Protein AF-A0A7V9U114-F1 (afdb_monomer_lite)

pLDDT: mean 94.26, std 3.93, range [76.75, 98.56]

Foldseek 3Di:
DDDDDLVLDDQQWAEDPDPPHPYHDFKTKGKHKDAAFDKDAKKFFAQKKKKKAWQAAWKAKLNDIDGHGDIDIQDGLFIIMIGTHTITIIIMMINGHDVPRIGGDAAEEEEEQQADPLVQCVVVPDPDRQQQDDDDNGGLQQLQCVQQPAPDGHEYEYEYCDPDDHDDDHYDYHHDVDHAQADLSSVVVCLVRHRQQHKYKYAYSFKFQAPDHNHVVVVPWFQKEFEWEFDAQLQFKAFDADPVQWTDAIDGSGDPDRTTTRGMMIHSGNNLQNVLSVVCVVVPVDDPRGDYSGRSVNSSVVVVGTYHYDYDYPLRIQGGSHPVSVVVSVVCVVVVVDDD

Sequence (340 aa):
MKNDNLKNYTRGWILGRFEPSLAKTDFEVGLRWNEKGDTEGRHYHKEVTEYVTFAGGVHSLNNTIYQDGDVLTIHPYMSTDYMCLEPGYCLTVKDKSIPTDKFPGSILNVVVPMAGRGRRFQEAGYKVPKALLNVGNKPMINQVVDNITPKEVHRFLLISRADVRPRIKNGQVICLNHETNGAVNTMLEVENLIGREDPLLIANCDQLLLGFDVQDFIDKSADCSVVVTKHDNPHHSYAKVGKDHLVTEVAEKKVISDKAIAGVYFYKKAKYFFEGARQMIDKDLRVNGEFYNSPVFNEIIANDLTVNTYEIKPETWQAIGTPEEYKAFLKKLRKGTIEL

Secondary structure (DSSP, 8-state):
-----GGGSGGGEEESSSSS-SB--SSEEEEEEE-TT-EEEEEE-SSPPEEEEEESSEEEETTEEEETT-EEEE-TT-EEEEEEEE-EEEEEEESS--TT--EES--EEEEEE--S--HHHHHTT--S-GGGSEETTEEHHHHHHHHH--SSSEEEEEEESS------SSEEEEE-SS--SSHHHHHHTTGGGS-TTS-EEEE-TTEEETT--HHHHHHT--SEEEEEEE---TTSEEEEE-TTSBEEEEEETS-SSSEEEEEEEEESSHHHHHHHHHHHHHTT--BTTB--STTHHHHHHHTT--EEEEEE-GGGEEE--SHHHHHHHHHHHHTTSS--

Radius of gyration: 22.67 Å; chains: 1; bounding box: 63×36×72 Å

Structure (mmCIF, N/CA/C/O backbone):
data_AF-A0A7V9U114-F1
#
_entry.id   AF-A0A7V9U114-F1
#
loop_
_atom_site.group_PDB
_atom_site.id
_atom_site.type_symbol
_atom_site.label_atom_id
_atom_site.label_alt_id
_atom_site.label_comp_id
_atom_site.label_asym_id
_atom_site.label_entity_id
_atom_site.label_seq_id
_atom_site.pdbx_PDB_ins_code
_atom_site.Cartn_x
_atom_site.Cartn_y
_atom_site.Cartn_z
_atom_site.occupancy
_atom_site.B_iso_or_equiv
_atom_site.auth_seq_id
_atom_site.auth_comp_id
_atom_site.auth_asym_id
_atom_site.auth_atom_id
_atom_site.pdbx_PDB_model_num
ATOM 1 N N . MET A 1 1 ? -18.959 -5.822 46.030 1.00 76.75 1 MET A N 1
ATOM 2 C CA . MET A 1 1 ? -19.368 -5.827 44.609 1.00 76.75 1 MET A CA 1
ATOM 3 C C . MET A 1 1 ? -19.862 -4.428 44.278 1.00 76.75 1 MET A C 1
ATOM 5 O O . MET A 1 1 ? -20.647 -3.905 45.059 1.00 76.75 1 MET A O 1
ATOM 9 N N . LYS A 1 2 ? -19.347 -3.794 43.218 1.00 86.12 2 LYS A N 1
ATOM 10 C CA . LYS A 1 2 ? -19.841 -2.498 42.724 1.00 86.12 2 LYS A CA 1
ATOM 11 C C . LYS A 1 2 ? -20.642 -2.776 41.452 1.00 86.12 2 LYS A C 1
ATOM 13 O O . LYS A 1 2 ? -20.120 -3.448 40.568 1.00 86.12 2 LYS A O 1
ATOM 18 N N . ASN A 1 3 ? -21.874 -2.283 41.386 1.00 89.06 3 ASN A N 1
ATOM 19 C CA . ASN A 1 3 ? -22.725 -2.399 40.203 1.00 89.06 3 ASN A CA 1
ATOM 20 C C . ASN A 1 3 ? -22.657 -1.090 39.412 1.00 89.06 3 ASN A C 1
ATOM 22 O O . ASN A 1 3 ? -22.658 -0.018 40.014 1.00 89.06 3 ASN A O 1
ATOM 26 N N . ASP A 1 4 ? -22.609 -1.183 38.088 1.00 92.50 4 ASP A N 1
ATOM 27 C CA . ASP A 1 4 ? -22.604 -0.033 37.181 1.00 92.50 4 ASP A CA 1
ATOM 28 C C . ASP A 1 4 ? -23.365 -0.383 35.890 1.00 92.50 4 ASP A C 1
ATOM 30 O O . ASP A 1 4 ? -23.807 -1.522 35.713 1.00 92.50 4 ASP A O 1
ATOM 34 N N . ASN A 1 5 ? -23.550 0.584 34.992 1.00 93.75 5 ASN A N 1
ATOM 35 C CA . ASN A 1 5 ? -24.247 0.383 33.724 1.00 93.75 5 ASN A CA 1
ATOM 36 C C . ASN A 1 5 ? -23.447 0.955 32.549 1.00 93.75 5 ASN A C 1
ATOM 38 O O . ASN A 1 5 ? -22.932 2.064 32.632 1.00 93.75 5 ASN A O 1
ATOM 42 N N . LEU A 1 6 ? -23.410 0.239 31.419 1.00 93.12 6 LEU A N 1
ATOM 43 C CA . LEU A 1 6 ? -22.686 0.653 30.211 1.00 93.12 6 LEU A CA 1
ATOM 44 C C . LEU A 1 6 ? -23.092 2.052 29.706 1.00 93.12 6 LEU A C 1
ATOM 46 O O . LEU A 1 6 ? -22.260 2.777 29.169 1.00 93.12 6 LEU A O 1
ATOM 50 N N . LYS A 1 7 ? -24.349 2.462 29.930 1.00 93.19 7 LYS A N 1
ATOM 51 C CA . LYS A 1 7 ? -24.868 3.793 29.564 1.00 93.19 7 LYS A CA 1
ATOM 52 C C . LYS A 1 7 ? -24.186 4.945 30.309 1.00 93.19 7 LYS A C 1
ATOM 54 O O . LYS A 1 7 ? -24.275 6.081 29.855 1.00 93.19 7 LYS A O 1
ATOM 59 N N . ASN A 1 8 ? -23.510 4.661 31.422 1.00 94.69 8 ASN A N 1
ATOM 60 C CA . ASN A 1 8 ? -22.761 5.653 32.190 1.00 94.69 8 ASN A CA 1
ATOM 61 C C . ASN A 1 8 ? -21.383 5.954 31.576 1.00 94.69 8 ASN A C 1
ATOM 63 O O . ASN A 1 8 ? -20.684 6.833 32.074 1.00 94.69 8 ASN A O 1
ATOM 67 N N . TYR A 1 9 ? -20.988 5.244 30.514 1.00 95.56 9 TYR A N 1
ATOM 68 C CA . TYR A 1 9 ? -19.671 5.345 29.893 1.00 95.56 9 TYR A CA 1
ATOM 69 C C . TYR A 1 9 ? -19.726 5.943 28.491 1.00 95.56 9 TYR A C 1
ATOM 71 O O . TYR A 1 9 ? -20.644 5.691 27.708 1.00 95.56 9 TYR A O 1
ATOM 79 N N . THR A 1 10 ? -18.689 6.700 28.136 1.00 93.75 10 THR A N 1
ATOM 80 C CA . THR A 1 10 ? -18.582 7.343 26.824 1.00 93.75 10 THR A CA 1
ATOM 81 C C . THR A 1 10 ? -18.478 6.289 25.726 1.00 93.75 10 THR A C 1
ATOM 83 O O . THR A 1 10 ? -17.463 5.609 25.607 1.00 93.75 10 THR A O 1
ATOM 86 N N . ARG A 1 11 ? -19.530 6.150 24.908 1.00 90.62 11 ARG A N 1
ATOM 87 C CA . ARG A 1 11 ? -19.601 5.189 23.786 1.00 90.62 11 ARG A CA 1
ATOM 88 C C . ARG A 1 11 ? -19.274 3.736 24.191 1.00 90.62 11 ARG A C 1
ATOM 90 O O . ARG A 1 11 ? -18.805 2.966 23.359 1.00 90.62 11 ARG A O 1
ATOM 97 N N . GLY A 1 12 ? -19.521 3.369 25.451 1.00 94.19 12 GLY A N 1
ATOM 98 C CA . GLY A 1 12 ? -19.274 2.020 25.967 1.00 94.19 12 GLY A CA 1
ATOM 99 C C . GLY A 1 12 ? -17.820 1.701 26.346 1.00 94.19 12 GLY A C 1
ATOM 100 O O . GLY A 1 12 ? -17.516 0.545 26.633 1.00 94.19 12 GLY A O 1
ATOM 101 N N . TRP A 1 13 ? -16.921 2.692 26.373 1.00 96.75 13 TRP A N 1
ATOM 102 C CA . TRP A 1 13 ? -15.547 2.539 26.868 1.00 96.75 13 TRP A CA 1
ATOM 103 C C . TRP A 1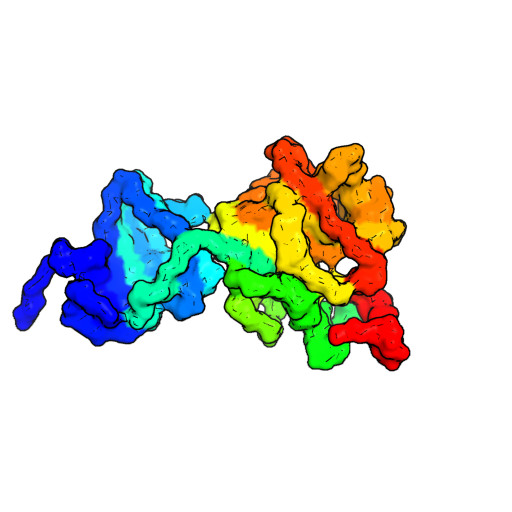 13 ? -15.508 2.439 28.398 1.00 96.75 13 TRP A C 1
ATOM 105 O O . TRP A 1 13 ? -15.797 3.411 29.088 1.00 96.75 13 TRP A O 1
ATOM 115 N N . ILE A 1 14 ? -15.142 1.273 28.934 1.00 97.31 14 ILE A N 1
ATOM 116 C CA . ILE A 1 14 ? -15.271 0.951 30.366 1.00 97.31 14 ILE A CA 1
ATOM 117 C C . ILE A 1 14 ? -13.940 0.867 31.122 1.00 97.31 14 ILE A C 1
ATOM 119 O O . ILE A 1 14 ? -13.941 1.026 32.340 1.00 97.31 14 ILE A O 1
ATOM 123 N N . LEU A 1 15 ? -12.815 0.617 30.444 1.00 97.81 15 LEU A N 1
ATOM 124 C CA . LEU A 1 15 ? -11.478 0.536 31.052 1.00 97.81 15 LEU A CA 1
ATOM 125 C C . LEU A 1 15 ? -10.477 1.353 30.236 1.00 97.81 15 LEU A C 1
ATOM 127 O O . LEU A 1 15 ? -10.484 1.256 29.011 1.00 97.81 15 LEU A O 1
ATOM 131 N N . GLY A 1 16 ? -9.619 2.119 30.912 1.00 97.62 16 GLY A N 1
ATOM 132 C CA . GLY A 1 16 ? -8.561 2.926 30.293 1.00 97.62 16 GLY A CA 1
ATOM 133 C C . GLY A 1 16 ? -8.202 4.182 31.091 1.00 97.62 16 GLY A C 1
ATOM 134 O O . GLY A 1 16 ? -8.785 4.477 32.140 1.00 97.62 16 GLY A O 1
ATOM 135 N N . ARG A 1 17 ? -7.228 4.951 30.594 1.00 96.69 17 ARG A N 1
ATOM 136 C CA . ARG A 1 17 ? -6.727 6.221 31.155 1.00 96.69 17 ARG A CA 1
ATOM 137 C C . ARG A 1 17 ? -7.586 7.430 30.761 1.00 96.69 17 ARG A C 1
ATOM 139 O O . ARG A 1 17 ? -7.076 8.514 30.502 1.00 96.69 17 ARG A O 1
ATOM 146 N N . PHE A 1 18 ? -8.901 7.265 30.773 1.00 95.56 18 PHE A N 1
ATOM 147 C CA . PHE A 1 18 ? -9.897 8.306 30.497 1.00 95.56 18 PHE A CA 1
ATOM 148 C C . PHE A 1 18 ? -10.971 8.317 31.591 1.00 95.56 18 PHE A C 1
ATOM 150 O O . PHE A 1 18 ? -10.947 7.473 32.486 1.00 95.56 18 PHE A O 1
ATOM 157 N N . GLU A 1 19 ? -11.870 9.297 31.565 1.00 95.19 19 GLU A N 1
ATOM 158 C CA . GLU A 1 19 ? -13.034 9.358 32.455 1.00 95.19 19 GLU A CA 1
ATOM 159 C C . GLU A 1 19 ? -14.325 9.528 31.640 1.00 95.19 19 GLU A C 1
ATOM 161 O O . GLU A 1 19 ? -14.305 10.256 30.641 1.00 95.19 19 GLU A O 1
ATOM 166 N N . PRO A 1 20 ? -15.446 8.912 32.059 1.00 95.81 20 PRO A N 1
ATOM 167 C CA . PRO A 1 20 ? -15.559 7.948 33.163 1.00 95.81 20 PRO A CA 1
ATOM 168 C C . PRO A 1 20 ? -14.903 6.595 32.827 1.00 95.81 20 PRO A C 1
ATOM 170 O O . PRO A 1 20 ? -14.917 6.165 31.677 1.00 95.81 20 PRO A O 1
ATOM 173 N N . SER A 1 21 ? -14.335 5.918 33.829 1.00 95.75 21 SER A N 1
ATOM 174 C CA . SER A 1 21 ? -13.745 4.575 33.690 1.00 95.75 21 SER A CA 1
ATOM 175 C C . SER A 1 21 ? -13.959 3.727 34.952 1.00 95.75 21 SER A C 1
ATOM 177 O O . SER A 1 21 ? -13.990 4.252 36.065 1.00 95.75 21 SER A O 1
ATOM 179 N N . LEU A 1 22 ? -14.125 2.405 34.805 1.00 95.94 22 LEU A N 1
ATOM 180 C CA . LEU A 1 22 ? -14.201 1.472 35.940 1.00 95.94 22 LEU A CA 1
ATOM 181 C C . LEU A 1 22 ? -12.870 1.402 36.693 1.00 95.94 22 LEU A C 1
ATOM 183 O O . LEU A 1 22 ? -12.860 1.285 37.919 1.00 95.94 22 LEU A O 1
ATOM 187 N N . ALA A 1 23 ? -11.763 1.449 35.951 1.00 95.50 23 ALA A N 1
ATOM 188 C CA . ALA A 1 23 ? -10.408 1.438 36.477 1.00 95.50 23 ALA A CA 1
ATOM 189 C C . ALA A 1 23 ? -9.428 2.040 35.463 1.00 95.50 23 ALA A C 1
ATOM 191 O O . ALA A 1 23 ? -9.569 1.879 34.248 1.00 95.50 23 ALA A O 1
ATOM 192 N N . LYS A 1 24 ? -8.383 2.692 35.975 1.00 97.19 24 LYS A N 1
ATOM 193 C CA . LYS A 1 24 ? -7.252 3.132 35.156 1.00 97.19 24 LYS A CA 1
ATOM 194 C C . LYS A 1 24 ? -6.403 1.922 34.787 1.00 97.19 24 LYS A C 1
ATOM 196 O O . LYS A 1 24 ? -5.872 1.251 35.667 1.00 97.19 24 LYS A O 1
ATOM 201 N N . THR A 1 25 ? -6.280 1.663 33.495 1.00 98.00 25 THR A N 1
ATOM 202 C CA . THR A 1 25 ? -5.548 0.523 32.937 1.00 98.00 25 THR A CA 1
ATOM 203 C C . THR A 1 25 ? -4.592 0.992 31.855 1.00 98.00 25 THR A C 1
ATOM 205 O O . THR A 1 25 ? -4.812 2.026 31.227 1.00 98.00 25 THR A O 1
ATOM 208 N N . ASP A 1 26 ? -3.536 0.218 31.616 1.00 97.81 26 ASP A N 1
ATOM 209 C CA . ASP A 1 26 ? -2.577 0.504 30.545 1.00 97.81 26 ASP A CA 1
ATOM 210 C C . ASP A 1 26 ? -3.074 0.073 29.165 1.00 97.81 26 ASP A C 1
ATOM 212 O O . ASP A 1 26 ? -2.435 0.412 28.184 1.00 97.81 26 ASP A O 1
ATOM 216 N N . PHE A 1 27 ? -4.221 -0.601 29.096 1.00 98.19 27 PHE A N 1
ATOM 217 C CA . PHE A 1 27 ? -4.963 -1.005 27.900 1.00 98.19 27 PHE A CA 1
ATOM 218 C C . PHE A 1 27 ? -6.363 -0.372 27.927 1.00 98.19 27 PHE A C 1
ATOM 220 O O . PHE A 1 27 ? -6.798 0.090 28.986 1.00 98.19 27 PHE A O 1
ATOM 227 N N . GLU A 1 28 ? -7.086 -0.363 26.807 1.00 98.25 28 GLU A N 1
ATOM 228 C CA . GLU A 1 28 ? -8.486 0.097 26.771 1.00 98.25 28 GLU A CA 1
ATOM 229 C C . GLU A 1 28 ? -9.436 -1.056 26.480 1.00 98.25 28 GLU A C 1
ATOM 231 O O . GLU A 1 28 ? -9.095 -1.964 25.725 1.00 98.25 28 GLU A O 1
ATOM 236 N N . VAL A 1 29 ? -10.636 -1.008 27.058 1.00 98.19 29 VAL A N 1
ATOM 237 C CA . VAL A 1 29 ? -11.725 -1.935 26.727 1.00 98.19 29 VAL A CA 1
ATOM 238 C C . VAL A 1 29 ? -13.003 -1.146 26.525 1.00 98.19 29 VAL A C 1
ATOM 240 O O . VAL A 1 29 ? -13.414 -0.382 27.403 1.00 98.19 29 VAL A O 1
ATOM 243 N N . GLY A 1 30 ? -13.643 -1.359 25.383 1.00 97.19 30 GLY A N 1
ATOM 244 C CA . GLY A 1 30 ? -14.959 -0.831 25.071 1.00 97.19 30 GLY A CA 1
ATOM 245 C C . GLY A 1 30 ? -15.891 -1.936 24.608 1.00 97.19 30 GLY A C 1
ATOM 246 O O . GLY A 1 30 ? -15.515 -2.756 23.779 1.00 97.19 30 GLY A O 1
ATOM 247 N N . LEU A 1 31 ? -17.112 -1.951 25.133 1.00 97.19 31 LEU A N 1
ATOM 248 C CA . LEU A 1 31 ? -18.203 -2.759 24.601 1.00 97.19 31 LEU A CA 1
ATOM 249 C C . LEU A 1 31 ? -19.250 -1.796 24.062 1.00 97.19 31 LEU A C 1
ATOM 251 O O . LEU A 1 31 ? -19.865 -1.059 24.828 1.00 97.19 31 LEU A O 1
ATOM 255 N N . ARG A 1 32 ? -19.454 -1.779 22.749 1.00 95.38 32 ARG A N 1
ATOM 256 C CA . ARG A 1 32 ? -20.356 -0.826 22.104 1.00 95.38 32 ARG A CA 1
ATOM 257 C C . ARG A 1 32 ? -21.477 -1.559 21.385 1.00 95.38 32 ARG A C 1
ATOM 259 O O . ARG A 1 32 ? -21.205 -2.395 20.534 1.00 95.38 32 ARG A O 1
ATOM 266 N N . TRP A 1 33 ? -22.723 -1.219 21.711 1.00 96.19 33 TRP A N 1
ATOM 267 C CA . TRP A 1 33 ? -23.868 -1.536 20.855 1.00 96.19 33 TRP A CA 1
ATOM 268 C C . TRP A 1 33 ? -23.864 -0.590 19.656 1.00 96.19 33 TRP A C 1
ATOM 270 O O . TRP A 1 33 ? -23.662 0.614 19.843 1.00 96.19 33 TRP A O 1
ATOM 280 N N . ASN A 1 34 ? -24.079 -1.124 18.458 1.00 96.62 34 ASN A N 1
ATOM 281 C CA . ASN A 1 34 ? -24.192 -0.334 17.239 1.00 96.62 34 ASN A CA 1
ATOM 282 C C . ASN A 1 34 ? -25.540 -0.617 16.581 1.00 96.62 34 ASN A C 1
ATOM 284 O O . ASN A 1 34 ? -25.921 -1.776 16.415 1.00 96.62 34 ASN A O 1
ATOM 288 N N . GLU A 1 35 ? -26.243 0.449 16.216 1.00 97.50 35 GLU A N 1
ATOM 289 C CA . GLU A 1 35 ? -27.479 0.371 15.443 1.00 97.50 35 GLU A CA 1
ATOM 290 C C . GLU A 1 35 ? -27.173 0.308 13.946 1.00 97.50 35 GLU A C 1
ATOM 292 O O . GLU A 1 35 ? -26.135 0.784 13.479 1.00 97.50 35 GLU A O 1
ATOM 297 N N . LYS A 1 36 ? -28.105 -0.235 13.156 1.00 98.06 36 LYS A N 1
ATOM 298 C CA . LYS A 1 36 ? -27.969 -0.237 11.696 1.00 98.06 36 LYS A CA 1
ATOM 299 C C . LYS A 1 36 ? -27.796 1.192 11.175 1.00 98.06 36 LYS A C 1
ATOM 301 O O . LYS A 1 36 ? -28.637 2.053 11.417 1.00 98.06 36 LYS A O 1
ATOM 306 N N . GLY A 1 37 ? -26.746 1.409 10.388 1.00 97.31 37 GLY A N 1
ATOM 307 C CA . GLY A 1 37 ? -26.389 2.718 9.847 1.00 97.31 37 GLY A CA 1
ATOM 308 C C . GLY A 1 37 ? -25.434 3.524 10.728 1.00 97.31 37 GLY A C 1
ATOM 309 O O . GLY A 1 37 ? -24.973 4.568 10.274 1.00 97.31 37 GLY A O 1
ATOM 310 N N . ASP A 1 38 ? -25.080 3.049 11.928 1.00 97.12 38 ASP A N 1
ATOM 311 C CA . ASP A 1 38 ? -23.995 3.650 12.702 1.00 97.12 38 ASP A CA 1
ATOM 312 C C . ASP A 1 38 ? -22.689 3.584 11.910 1.00 97.12 38 ASP A C 1
ATOM 314 O O . ASP A 1 38 ? -22.290 2.526 11.419 1.00 97.12 38 ASP A O 1
ATOM 318 N N . THR A 1 39 ? -21.994 4.717 11.832 1.00 95.81 39 THR A N 1
ATOM 319 C CA . THR A 1 39 ? -20.713 4.832 11.131 1.00 95.81 39 THR A CA 1
ATOM 320 C C . THR A 1 39 ? -19.632 5.407 12.025 1.00 95.81 39 THR A C 1
ATOM 322 O O . THR A 1 39 ? -19.908 6.191 12.937 1.00 95.81 39 THR A O 1
ATOM 325 N N . GLU A 1 40 ? -18.382 5.093 11.709 1.00 93.75 40 GLU A N 1
ATOM 326 C CA . GLU A 1 40 ? -17.233 5.840 12.201 1.00 93.75 40 GLU A CA 1
ATOM 327 C C . GLU A 1 40 ? -16.397 6.331 11.027 1.00 93.75 40 GLU A C 1
ATOM 329 O O . GLU A 1 40 ? -16.073 5.573 10.112 1.00 93.75 40 GLU A O 1
ATOM 334 N N . GLY A 1 41 ? -16.067 7.625 11.064 1.00 92.44 41 GLY A N 1
ATOM 335 C CA . GLY A 1 41 ? -15.207 8.235 10.064 1.00 92.44 41 GLY A CA 1
ATOM 336 C C . GLY A 1 41 ? -13.844 7.550 10.019 1.00 92.44 41 GLY A C 1
ATOM 337 O O . GLY A 1 41 ? -13.347 7.046 11.031 1.00 92.44 41 GLY A O 1
ATOM 338 N N . ARG A 1 42 ? -13.236 7.558 8.833 1.00 93.00 42 ARG A N 1
ATOM 339 C CA . ARG A 1 42 ? -11.937 6.933 8.601 1.00 93.00 42 ARG A CA 1
ATOM 340 C C . ARG A 1 42 ? -10.873 7.513 9.535 1.00 93.00 42 ARG A C 1
ATOM 342 O O . ARG A 1 42 ? -10.763 8.735 9.659 1.00 93.00 42 ARG A O 1
ATOM 349 N N . HIS A 1 43 ? -10.119 6.644 10.197 1.00 95.25 43 HIS A N 1
ATOM 350 C CA . HIS A 1 43 ? -9.081 7.030 11.150 1.00 95.25 43 HIS A CA 1
ATOM 351 C C . HIS A 1 43 ? -8.001 5.956 11.276 1.00 95.25 43 HIS A C 1
ATOM 353 O O . HIS A 1 43 ? -8.195 4.817 10.857 1.00 95.25 43 HIS A O 1
ATOM 359 N N . TYR A 1 44 ? -6.874 6.319 11.885 1.00 94.88 44 TYR A N 1
ATOM 360 C CA . TYR A 1 44 ? -5.777 5.409 12.205 1.00 94.88 44 TYR A CA 1
ATOM 361 C C . TYR A 1 44 ? -5.153 5.733 13.569 1.00 94.88 44 TYR A C 1
ATOM 363 O O . TYR A 1 44 ? -5.309 6.835 14.108 1.00 94.88 44 TYR A O 1
ATOM 371 N N . HIS A 1 45 ? -4.411 4.759 14.090 1.00 95.50 45 HIS A N 1
ATOM 372 C CA . HIS A 1 45 ? -3.636 4.826 15.330 1.00 95.50 45 HIS A CA 1
ATOM 373 C C . HIS A 1 45 ? -2.137 4.809 15.003 1.00 95.50 45 HIS A C 1
ATOM 375 O O . HIS A 1 45 ? -1.749 4.175 14.024 1.00 95.50 45 HIS A O 1
ATOM 381 N N . LYS A 1 46 ? -1.270 5.503 15.750 1.00 94.62 46 LYS A N 1
ATOM 382 C CA . LYS A 1 46 ? 0.194 5.491 15.518 1.00 94.62 46 LYS A CA 1
ATOM 383 C C . LYS A 1 46 ? 0.938 4.569 16.475 1.00 94.62 46 LYS A C 1
ATOM 385 O O . LYS A 1 46 ? 2.060 4.165 16.172 1.00 94.62 46 LYS A O 1
ATOM 390 N N . GLU A 1 47 ? 0.331 4.234 17.607 1.00 94.69 47 GLU A N 1
ATOM 391 C CA . GLU A 1 47 ? 0.977 3.467 18.670 1.00 94.69 47 GLU A CA 1
ATOM 392 C C . GLU A 1 47 ? 0.165 2.258 19.126 1.00 94.69 47 GLU A C 1
ATOM 394 O O . GLU A 1 47 ? 0.763 1.269 19.565 1.00 94.69 47 GLU A O 1
ATOM 399 N N . VAL A 1 48 ? -1.161 2.355 19.046 1.00 96.38 48 VAL A N 1
ATOM 400 C CA . VAL A 1 48 ? -2.118 1.363 19.533 1.00 96.38 48 VAL A CA 1
ATOM 401 C C . VAL A 1 48 ? -2.418 0.307 18.471 1.00 96.38 48 VAL A C 1
ATOM 403 O O . VAL A 1 48 ? -2.664 0.628 17.307 1.00 96.38 48 VAL A O 1
ATOM 406 N N . THR A 1 49 ? -2.452 -0.954 18.901 1.00 96.38 49 THR A N 1
ATOM 407 C CA . THR A 1 49 ? -3.114 -2.045 18.177 1.00 96.38 49 THR A CA 1
ATOM 408 C C . THR A 1 49 ? -4.518 -2.228 18.742 1.00 96.38 49 THR A C 1
ATOM 410 O O . THR A 1 49 ? -4.677 -2.390 19.956 1.00 96.38 49 THR A O 1
ATOM 413 N N . GLU A 1 50 ? -5.530 -2.240 17.877 1.00 97.06 50 GLU A N 1
ATOM 414 C CA . GLU A 1 50 ? -6.902 -2.577 18.259 1.00 97.06 50 GLU A CA 1
ATOM 415 C C . GLU A 1 50 ? -7.219 -4.039 17.934 1.00 97.06 50 GLU A C 1
ATOM 417 O O . GLU A 1 50 ? -6.851 -4.551 16.878 1.00 97.06 50 GLU A O 1
ATOM 422 N N . TYR A 1 51 ? -7.950 -4.696 18.824 1.00 97.81 51 TYR A N 1
ATOM 423 C CA . TYR A 1 51 ? -8.530 -6.017 18.632 1.00 97.81 51 TYR A CA 1
ATOM 424 C C . TYR A 1 51 ? -10.040 -5.863 18.731 1.00 97.81 51 TYR A C 1
ATOM 426 O O . TYR A 1 51 ? -10.557 -5.461 19.776 1.00 97.81 51 TYR A O 1
ATOM 434 N N . VAL A 1 52 ? -10.745 -6.146 17.644 1.00 97.44 52 VAL A N 1
ATOM 435 C CA . VAL A 1 52 ? -12.195 -5.996 17.551 1.00 97.44 52 VAL A CA 1
ATOM 436 C C . VAL A 1 52 ? -12.813 -7.378 17.427 1.00 97.44 52 VAL A C 1
ATOM 438 O O . VAL A 1 52 ? -12.433 -8.150 16.555 1.00 97.44 52 VAL A O 1
ATOM 441 N N . THR A 1 53 ? -13.752 -7.698 18.307 1.00 98.25 53 THR A N 1
ATOM 442 C CA . THR A 1 53 ? -14.602 -8.887 18.213 1.00 98.25 53 THR A CA 1
ATOM 443 C C . THR A 1 53 ? -16.027 -8.441 17.933 1.00 98.25 53 THR A C 1
ATOM 445 O O . THR A 1 53 ? -16.573 -7.606 18.663 1.00 98.25 53 THR A O 1
ATOM 448 N N . PHE A 1 54 ? -16.626 -9.000 16.888 1.00 97.94 54 PHE A N 1
ATOM 449 C CA . PHE A 1 54 ? -18.020 -8.765 16.533 1.00 97.94 54 PHE A CA 1
ATOM 450 C C . PHE A 1 54 ? -18.885 -9.811 17.241 1.00 97.94 54 PHE A C 1
ATOM 452 O O . PHE A 1 54 ? -18.716 -11.010 17.042 1.00 97.94 54 PHE A O 1
ATOM 459 N N . ALA A 1 55 ? -19.761 -9.355 18.133 1.00 96.12 55 ALA A N 1
ATOM 460 C CA . ALA A 1 55 ? -20.633 -10.182 18.960 1.00 96.12 55 ALA A CA 1
ATOM 461 C C . ALA A 1 55 ? -22.093 -9.894 18.577 1.00 96.12 55 ALA A C 1
ATOM 463 O O . ALA A 1 55 ? -22.777 -9.065 19.189 1.00 96.12 55 ALA A O 1
ATOM 464 N N . GLY A 1 56 ? -22.547 -10.568 17.527 1.00 96.12 56 GLY A N 1
ATOM 465 C CA . GLY A 1 56 ? -23.808 -10.333 16.834 1.00 96.12 56 GLY A CA 1
ATOM 466 C C . GLY A 1 56 ? -23.720 -9.276 15.732 1.00 96.12 56 GLY A C 1
ATOM 467 O O . GLY A 1 56 ? -22.764 -8.508 15.658 1.00 96.12 56 GLY A O 1
ATOM 468 N N . GLY A 1 57 ? -24.765 -9.220 14.905 1.00 96.81 57 GLY A N 1
ATOM 469 C CA . GLY A 1 57 ? -24.895 -8.251 13.819 1.00 96.81 57 GLY A CA 1
ATOM 470 C C . GLY A 1 57 ? -24.029 -8.556 12.596 1.00 96.81 57 GLY A C 1
ATOM 471 O O . GLY A 1 57 ? -23.430 -9.623 12.459 1.00 96.81 57 GLY A O 1
ATOM 472 N N . VAL A 1 58 ? -23.995 -7.583 11.689 1.00 98.19 58 VAL A N 1
ATOM 473 C CA . VAL A 1 58 ? -23.190 -7.597 10.466 1.00 98.19 58 VAL A CA 1
ATOM 474 C C . VAL A 1 58 ? -22.546 -6.229 10.338 1.00 98.19 58 VAL A C 1
ATOM 476 O O . VAL A 1 58 ? -23.219 -5.197 10.409 1.00 98.19 58 VAL A O 1
ATOM 479 N N . HIS A 1 59 ? -21.236 -6.207 10.146 1.00 97.38 59 HIS A N 1
ATOM 480 C CA . HIS A 1 59 ? -20.426 -4.998 10.184 1.00 97.38 59 HIS A CA 1
ATOM 481 C C . HIS A 1 59 ? -19.528 -4.922 8.957 1.00 97.38 59 HIS A C 1
ATOM 483 O O . HIS A 1 59 ? -19.137 -5.938 8.393 1.00 97.38 59 HIS A O 1
ATOM 489 N N . SER A 1 60 ? -19.194 -3.708 8.542 1.00 94.44 60 SER A N 1
ATOM 490 C CA . SER A 1 60 ? -18.263 -3.443 7.454 1.00 94.44 60 SER A CA 1
ATOM 491 C C . SER A 1 60 ? -17.126 -2.575 7.967 1.00 94.44 60 SER A C 1
ATOM 493 O O . SER A 1 60 ? -17.377 -1.502 8.519 1.00 94.44 60 SER A O 1
ATOM 495 N N . LEU A 1 61 ? -15.886 -3.033 7.793 1.00 92.38 61 LEU A N 1
ATOM 496 C CA . LEU A 1 61 ? -14.688 -2.215 7.982 1.00 92.38 61 LEU A CA 1
ATOM 497 C C . LEU A 1 61 ? -13.817 -2.334 6.739 1.00 92.38 61 LEU A C 1
ATOM 499 O O . LEU A 1 61 ? -13.490 -3.441 6.313 1.00 92.38 61 LEU A O 1
ATOM 503 N N . ASN A 1 62 ? -13.443 -1.202 6.143 1.00 86.88 62 ASN A N 1
ATOM 504 C CA . ASN A 1 62 ? -12.736 -1.140 4.863 1.00 86.88 62 ASN A CA 1
ATOM 505 C C . ASN A 1 62 ? -13.431 -1.934 3.734 1.00 86.88 62 ASN A C 1
ATOM 507 O O . ASN A 1 62 ? -12.771 -2.400 2.807 1.00 86.88 62 ASN A O 1
ATOM 511 N N . ASN A 1 63 ? -14.767 -2.034 3.776 1.00 81.94 63 ASN A N 1
ATOM 512 C CA . ASN A 1 63 ? -15.607 -2.864 2.895 1.00 81.94 63 ASN A CA 1
ATOM 513 C C . ASN A 1 63 ? -15.430 -4.384 3.053 1.00 81.94 63 ASN A C 1
ATOM 515 O O . ASN A 1 63 ? -15.996 -5.143 2.266 1.00 81.94 63 ASN A O 1
ATOM 519 N N . THR A 1 64 ? -14.688 -4.840 4.061 1.00 89.62 64 THR A N 1
ATOM 520 C CA . THR A 1 64 ? -14.706 -6.240 4.486 1.00 89.62 64 THR A CA 1
ATOM 521 C C . THR A 1 64 ? -15.873 -6.443 5.436 1.00 89.62 64 THR A C 1
ATOM 523 O O . THR A 1 64 ? -16.042 -5.677 6.385 1.00 89.62 64 THR A O 1
ATOM 526 N N . ILE A 1 65 ? -16.679 -7.466 5.160 1.00 95.44 65 ILE A N 1
ATOM 527 C CA . ILE A 1 65 ? -17.824 -7.834 5.988 1.00 95.44 65 ILE A CA 1
ATOM 528 C C . ILE A 1 65 ? -17.360 -8.742 7.121 1.00 95.44 65 ILE A C 1
ATOM 530 O O . ILE A 1 65 ? -16.676 -9.731 6.870 1.00 95.44 65 ILE A O 1
ATOM 534 N N . TYR A 1 66 ? -17.781 -8.407 8.334 1.00 97.12 66 TYR A N 1
ATOM 535 C CA . TYR A 1 66 ? -17.581 -9.189 9.545 1.00 97.12 66 TYR A CA 1
ATOM 536 C C . TYR A 1 66 ? -18.939 -9.521 10.165 1.00 97.12 66 TYR A C 1
ATOM 538 O O . TYR A 1 66 ? -19.857 -8.695 10.150 1.00 97.12 66 TYR A O 1
ATOM 546 N N . GLN A 1 67 ? -19.069 -10.731 10.689 1.00 97.44 67 GLN A N 1
ATOM 547 C CA . GLN A 1 67 ? -20.284 -11.287 11.280 1.00 97.44 67 GLN A CA 1
ATOM 548 C C . GLN A 1 67 ? -20.018 -11.753 12.715 1.00 97.44 67 GLN A C 1
ATOM 550 O O . GLN A 1 67 ? -18.914 -11.612 13.242 1.00 97.44 67 GLN A O 1
ATOM 555 N N . ASP A 1 68 ? -21.047 -12.298 13.362 1.00 97.75 68 ASP A N 1
ATOM 556 C CA . ASP A 1 68 ? -20.941 -12.840 14.714 1.00 97.75 68 ASP A CA 1
ATOM 557 C C . ASP A 1 68 ? -19.787 -13.849 14.859 1.00 97.75 68 ASP A C 1
ATOM 559 O O . ASP A 1 68 ? -19.677 -14.813 14.101 1.00 97.75 68 ASP A O 1
ATOM 563 N N . GLY A 1 69 ? -18.933 -13.619 15.856 1.00 96.81 69 GLY A N 1
ATOM 564 C CA . GLY A 1 69 ? -17.764 -14.441 16.158 1.00 96.81 69 GLY A CA 1
ATOM 565 C C . GLY A 1 69 ? -16.490 -14.049 15.407 1.00 96.81 69 GLY A C 1
ATOM 566 O O . GLY A 1 69 ? -15.416 -14.529 15.781 1.00 96.81 69 GLY A O 1
ATOM 567 N N . ASP A 1 70 ? -16.565 -13.166 14.408 1.00 97.94 70 ASP A N 1
ATOM 568 C CA . ASP A 1 70 ? -15.374 -12.697 13.706 1.00 97.94 70 ASP A CA 1
ATOM 569 C C . ASP A 1 70 ? -14.500 -11.810 14.604 1.00 97.94 70 ASP A C 1
ATOM 571 O O . ASP A 1 70 ? -14.975 -11.031 15.441 1.00 97.94 70 ASP A O 1
ATOM 575 N N . VAL A 1 71 ? -13.187 -11.909 14.388 1.00 96.81 71 VAL A N 1
ATOM 576 C CA . VAL A 1 71 ? -12.171 -11.143 15.113 1.00 96.81 71 VAL A CA 1
ATOM 577 C C . VAL A 1 71 ? -11.226 -10.475 14.123 1.00 96.81 71 VAL A C 1
ATOM 579 O O . VAL A 1 71 ? -10.733 -11.105 13.188 1.00 96.81 71 VAL A O 1
ATOM 582 N N . LEU A 1 72 ? -10.940 -9.199 14.360 1.00 94.00 72 LEU A N 1
ATOM 583 C CA . LEU A 1 72 ? -10.036 -8.380 13.563 1.00 94.00 72 LEU A CA 1
ATOM 584 C C . LEU A 1 72 ? -8.950 -7.766 14.448 1.00 94.00 72 LEU A C 1
ATOM 586 O O . LEU A 1 72 ? -9.231 -7.274 15.539 1.00 94.00 72 LEU A O 1
ATOM 590 N N . THR A 1 73 ? -7.727 -7.717 13.926 1.00 94.38 73 THR A N 1
ATOM 591 C CA . THR A 1 73 ? -6.623 -6.940 14.498 1.00 94.38 73 THR A CA 1
ATOM 592 C C . THR A 1 73 ? -6.306 -5.756 13.589 1.00 94.38 73 THR A C 1
ATOM 594 O O . THR A 1 73 ? -6.020 -5.940 12.406 1.00 94.38 73 THR A O 1
ATOM 597 N N . ILE A 1 74 ? -6.317 -4.545 14.143 1.00 93.44 74 ILE A N 1
ATOM 598 C CA . ILE A 1 74 ? -5.972 -3.297 13.459 1.00 93.44 74 ILE A CA 1
ATOM 599 C C . ILE A 1 74 ? -4.642 -2.810 14.029 1.00 93.44 74 ILE A C 1
ATOM 601 O O . ILE A 1 74 ? -4.559 -2.376 15.176 1.00 93.44 74 ILE A O 1
ATOM 605 N N . HIS A 1 75 ? -3.581 -2.910 13.234 1.00 92.38 75 HIS A N 1
ATOM 606 C CA . HIS A 1 75 ? -2.240 -2.500 13.650 1.00 92.38 75 HIS A CA 1
ATOM 607 C C . HIS A 1 75 ? -2.034 -0.980 13.549 1.00 92.38 75 HIS A C 1
ATOM 609 O O . HIS A 1 75 ? -2.729 -0.313 12.778 1.00 92.38 75 HIS A O 1
ATOM 615 N N . PRO A 1 76 ? -1.026 -0.420 14.244 1.00 93.44 76 PRO A N 1
ATOM 616 C CA . PRO A 1 76 ? -0.607 0.956 14.025 1.00 93.44 76 PRO A CA 1
ATOM 617 C C . PRO A 1 76 ? -0.376 1.263 12.544 1.00 93.44 76 PRO A C 1
ATOM 619 O O . PRO A 1 76 ? 0.122 0.430 11.781 1.00 93.44 76 PRO A O 1
ATOM 622 N N . TYR A 1 77 ? -0.705 2.490 12.153 1.00 93.00 77 TYR A N 1
ATOM 623 C CA . TYR A 1 77 ? -0.615 3.002 10.792 1.00 93.00 77 TYR A CA 1
ATOM 624 C C . TYR A 1 77 ? -1.514 2.247 9.795 1.00 93.00 77 TYR A C 1
ATOM 626 O O . TYR A 1 77 ? -1.288 2.287 8.589 1.00 93.00 77 TYR A O 1
ATOM 634 N N . MET A 1 78 ? -2.547 1.559 10.280 1.00 91.50 78 MET A N 1
ATOM 635 C CA . MET A 1 78 ? -3.624 1.007 9.467 1.00 91.50 78 MET A CA 1
ATOM 636 C C . MET A 1 78 ? -4.853 1.895 9.621 1.00 91.50 78 MET A C 1
ATOM 638 O O . MET A 1 78 ? -5.338 2.085 10.736 1.00 91.50 78 MET A O 1
ATOM 642 N N . SER A 1 79 ? -5.340 2.461 8.517 1.00 92.88 79 SER A N 1
ATOM 643 C CA . SER A 1 79 ? -6.577 3.233 8.560 1.00 92.88 79 SER A CA 1
ATOM 644 C C . SER A 1 79 ? -7.792 2.327 8.378 1.00 92.88 79 SER A C 1
ATOM 646 O O . SER A 1 79 ? -7.765 1.364 7.601 1.00 92.88 79 SER A O 1
ATOM 648 N N . THR A 1 80 ? -8.865 2.626 9.102 1.00 92.38 80 THR A N 1
ATOM 649 C CA . THR A 1 80 ? -10.135 1.905 9.014 1.00 92.38 80 THR A CA 1
ATOM 650 C C . THR A 1 80 ? -11.299 2.884 9.045 1.00 92.38 80 THR A C 1
ATOM 652 O O . THR A 1 80 ? -11.248 3.917 9.715 1.00 92.38 80 THR A O 1
ATOM 655 N N . ASP A 1 81 ? -12.339 2.574 8.280 1.00 92.00 81 ASP A N 1
ATOM 656 C CA . ASP A 1 81 ? -13.690 3.080 8.499 1.00 92.00 81 ASP A CA 1
ATOM 657 C C . ASP A 1 81 ? -14.560 1.976 9.108 1.00 92.00 81 ASP A C 1
ATOM 659 O O . ASP A 1 81 ? -14.146 0.820 9.209 1.00 92.00 81 ASP A O 1
ATOM 663 N N . TYR A 1 82 ? -15.758 2.352 9.546 1.00 95.06 82 TYR A N 1
ATOM 664 C CA . TYR A 1 82 ? -16.720 1.423 10.124 1.00 95.06 82 TYR A CA 1
ATOM 665 C C . TYR A 1 82 ? -18.137 1.771 9.685 1.00 95.06 82 TYR A C 1
ATOM 667 O O . TYR A 1 82 ? -18.523 2.944 9.694 1.00 95.06 82 TYR A O 1
ATOM 675 N N . MET A 1 83 ? -18.928 0.740 9.396 1.00 96.50 83 MET A N 1
ATOM 676 C CA . MET A 1 83 ? -20.375 0.820 9.240 1.00 96.50 83 MET A CA 1
ATOM 677 C C . MET A 1 83 ? -21.052 -0.415 9.841 1.00 96.50 83 MET A C 1
ATOM 679 O O . MET A 1 83 ? -20.661 -1.548 9.567 1.00 96.50 83 MET A O 1
ATOM 683 N N . CYS A 1 84 ? -22.109 -0.211 10.620 1.00 97.94 84 CYS A N 1
ATOM 684 C CA . CYS A 1 84 ? -22.993 -1.281 11.070 1.00 97.94 84 CYS A CA 1
ATOM 685 C C . CYS A 1 84 ? -24.096 -1.527 10.027 1.00 97.94 84 CYS A C 1
ATOM 687 O O . CYS A 1 84 ? -24.855 -0.619 9.681 1.00 97.94 84 CYS A O 1
ATOM 689 N N . LEU A 1 85 ? -24.179 -2.752 9.506 1.00 98.19 85 LEU A N 1
ATOM 690 C CA . LEU A 1 85 ? -25.161 -3.172 8.499 1.00 98.19 85 LEU A CA 1
ATOM 691 C C . LEU A 1 85 ? -26.373 -3.860 9.139 1.00 98.19 85 LEU A C 1
ATOM 693 O O . LEU A 1 85 ? -27.505 -3.651 8.693 1.00 98.19 85 LEU A O 1
ATOM 697 N N . GLU A 1 86 ? -26.136 -4.621 10.208 1.00 98.38 86 GLU A N 1
ATOM 698 C CA . GLU A 1 86 ? -27.153 -5.198 11.088 1.00 98.38 86 GLU A CA 1
ATOM 699 C C . GLU A 1 86 ? -26.745 -4.990 12.556 1.00 98.38 86 GLU A C 1
ATOM 701 O O . GLU A 1 86 ? -25.555 -5.136 12.853 1.00 98.38 86 GLU A O 1
ATOM 706 N N . PRO A 1 87 ? -27.684 -4.646 13.464 1.00 98.38 87 PRO A N 1
ATOM 707 C CA . PRO A 1 87 ? -27.352 -4.272 14.838 1.00 98.38 87 PRO A CA 1
ATOM 708 C C . PRO A 1 87 ? -26.618 -5.372 15.608 1.00 98.38 87 PRO A C 1
ATOM 710 O O . PRO A 1 87 ? -26.968 -6.548 15.513 1.00 98.38 87 PRO A O 1
ATOM 713 N N . GLY A 1 88 ? -25.635 -4.976 16.414 1.00 97.44 88 GLY A N 1
ATOM 714 C CA . GLY A 1 88 ? -24.783 -5.911 17.143 1.00 97.44 88 GLY A CA 1
ATOM 715 C C . GLY A 1 88 ? -23.790 -5.227 18.074 1.00 97.44 88 GLY A C 1
ATOM 716 O O . GLY A 1 88 ? -23.572 -4.008 18.010 1.00 97.44 88 GLY A O 1
ATOM 717 N N . TYR A 1 89 ? -23.181 -6.013 18.962 1.00 97.12 89 TYR A N 1
ATOM 718 C CA . TYR A 1 89 ? -22.111 -5.527 19.824 1.00 97.12 89 TYR A CA 1
ATOM 719 C C . TYR A 1 89 ? -20.755 -5.635 19.126 1.00 97.12 89 TYR A C 1
ATOM 721 O O . TYR A 1 89 ? -20.435 -6.637 18.494 1.00 97.12 89 TYR A O 1
ATOM 729 N N . CYS A 1 90 ? -19.906 -4.633 19.330 1.00 97.06 90 CYS A N 1
ATOM 730 C CA . CYS A 1 90 ? -18.473 -4.746 19.087 1.00 97.06 90 CYS A CA 1
ATOM 731 C C . CYS A 1 90 ? -17.741 -4.633 20.426 1.00 97.06 90 CYS A C 1
ATOM 733 O O . CYS A 1 90 ? -17.908 -3.645 21.150 1.00 97.06 90 CYS A O 1
ATOM 735 N N . LEU A 1 91 ? -16.936 -5.641 20.753 1.00 97.94 91 LEU A N 1
ATOM 736 C CA . LEU A 1 91 ? -15.940 -5.562 21.815 1.00 97.94 91 LEU A CA 1
ATOM 737 C C . LEU A 1 91 ? -14.631 -5.082 21.192 1.00 97.94 91 LEU A C 1
ATOM 739 O O . LEU A 1 91 ? -14.097 -5.737 20.303 1.00 97.94 91 LEU A O 1
ATOM 743 N N . THR A 1 92 ? -14.100 -3.970 21.680 1.00 97.62 92 THR A N 1
ATOM 744 C CA . THR A 1 92 ? -12.811 -3.426 21.255 1.00 97.62 92 THR A CA 1
ATOM 745 C C . THR A 1 92 ? -11.847 -3.442 22.428 1.00 97.62 92 THR A C 1
ATOM 747 O O . THR A 1 92 ? -12.140 -2.894 23.492 1.00 97.62 92 THR A O 1
ATOM 750 N N . VAL A 1 93 ? -10.678 -4.040 22.222 1.00 98.31 93 VAL A N 1
ATOM 751 C CA . VAL A 1 93 ? -9.546 -3.987 23.146 1.00 98.31 93 VAL A CA 1
ATOM 752 C C . VAL A 1 93 ? -8.407 -3.243 22.471 1.00 98.31 93 VAL A C 1
ATOM 754 O O . VAL A 1 93 ? -8.088 -3.515 21.320 1.00 98.31 93 VAL A O 1
ATOM 757 N N . LYS A 1 94 ? -7.769 -2.325 23.188 1.00 98.31 94 LYS A N 1
ATOM 758 C CA . LYS A 1 94 ? -6.547 -1.652 22.739 1.00 98.31 94 LYS A CA 1
ATOM 759 C C . LYS A 1 94 ? -5.396 -2.067 23.619 1.00 98.31 94 LYS A C 1
ATOM 761 O O . LYS A 1 94 ? -5.514 -1.950 24.834 1.00 98.31 94 LYS A O 1
ATOM 766 N N . ASP A 1 95 ? -4.291 -2.508 23.026 1.00 97.94 95 ASP A N 1
ATOM 767 C CA . ASP A 1 95 ? -3.105 -2.935 23.785 1.00 97.94 95 ASP A CA 1
ATOM 768 C C . ASP A 1 95 ? -2.499 -1.826 24.657 1.00 97.94 95 ASP A C 1
ATOM 770 O O . ASP A 1 95 ? -1.824 -2.124 25.643 1.00 97.94 95 ASP A O 1
ATOM 774 N N . LYS A 1 96 ? -2.759 -0.561 24.312 1.00 97.75 96 LYS A N 1
ATOM 775 C CA . LYS A 1 96 ? -2.323 0.620 25.052 1.00 97.75 96 LYS A CA 1
ATOM 776 C C . LYS A 1 96 ? -3.477 1.594 25.264 1.00 97.75 96 LYS A C 1
ATOM 778 O O . LYS A 1 96 ? -4.271 1.828 24.357 1.00 97.75 96 LYS A O 1
ATOM 783 N N . SER A 1 97 ? -3.525 2.230 26.432 1.00 97.50 97 SER A N 1
ATOM 784 C CA . SER A 1 97 ? -4.426 3.351 26.693 1.00 97.50 97 SER A CA 1
ATOM 785 C C . SER A 1 97 ? -3.749 4.686 26.439 1.00 97.50 97 SER A C 1
ATOM 787 O O . SER A 1 97 ? -3.043 5.232 27.293 1.00 97.50 97 SER A O 1
ATOM 789 N N . ILE A 1 98 ? -3.983 5.199 25.233 1.00 96.75 98 ILE A N 1
ATOM 790 C CA . ILE A 1 98 ? -3.499 6.493 24.760 1.00 96.75 98 ILE A CA 1
ATOM 791 C C . ILE A 1 98 ? -4.691 7.215 24.112 1.00 96.75 98 ILE A C 1
ATOM 793 O O . ILE A 1 98 ? -4.879 7.125 22.898 1.00 96.75 98 ILE A O 1
ATOM 797 N N . PRO A 1 99 ? -5.513 7.948 24.891 1.00 91.31 99 PRO A N 1
ATOM 798 C CA . PRO A 1 99 ? -6.742 8.572 24.385 1.00 91.31 99 PRO A CA 1
ATOM 799 C C . PRO A 1 99 ? -6.533 9.547 23.215 1.00 91.31 99 PRO A C 1
ATOM 801 O O . PRO A 1 99 ? -7.460 9.824 22.458 1.00 91.31 99 PRO A O 1
ATOM 804 N N . THR A 1 100 ? -5.316 10.074 23.062 1.00 94.94 100 THR A N 1
ATOM 805 C CA . THR A 1 100 ? -4.925 11.004 21.996 1.00 94.94 100 THR A CA 1
ATOM 806 C C . THR A 1 100 ? -4.392 10.317 20.736 1.00 94.94 100 THR A C 1
ATOM 808 O O . THR A 1 100 ? -4.092 11.009 19.769 1.00 94.94 100 THR A O 1
ATOM 811 N N . ASP A 1 101 ? -4.256 8.987 20.713 1.00 96.12 101 ASP A N 1
ATOM 812 C CA . ASP A 1 101 ? -3.681 8.240 19.581 1.00 96.12 101 ASP A CA 1
ATOM 813 C C . ASP A 1 101 ? -4.701 7.966 18.465 1.00 96.12 101 ASP A C 1
ATOM 815 O O . ASP A 1 101 ? -4.647 6.926 17.833 1.00 96.12 101 ASP A O 1
ATOM 819 N N . LYS A 1 102 ? -5.667 8.852 18.211 1.00 95.25 102 LYS A N 1
ATOM 820 C CA . LYS A 1 102 ? -6.653 8.677 17.132 1.00 95.25 102 LYS A CA 1
ATOM 821 C C . LYS A 1 102 ? -6.574 9.839 16.158 1.00 95.25 102 LYS A C 1
ATOM 823 O O . LYS A 1 102 ? -6.900 10.971 16.512 1.00 95.25 102 LYS A O 1
ATOM 828 N N . PHE A 1 103 ? -6.178 9.551 14.924 1.00 95.88 103 PHE A N 1
ATOM 829 C CA . PHE A 1 103 ? -5.983 10.556 13.884 1.00 95.88 103 PHE A CA 1
ATOM 830 C C . PHE A 1 103 ? -7.010 10.357 12.764 1.00 95.88 103 PHE A C 1
ATOM 832 O O . PHE A 1 103 ? -7.115 9.245 12.245 1.00 95.88 103 PHE A O 1
ATOM 839 N N . PRO A 1 104 ? -7.787 11.391 12.388 1.00 94.88 104 PRO A N 1
ATOM 840 C CA . PRO A 1 104 ? -8.733 11.284 11.285 1.00 94.88 104 PRO A CA 1
ATOM 841 C C . PRO A 1 104 ? -8.005 11.182 9.940 1.00 94.88 104 PRO A C 1
ATOM 843 O O . PRO A 1 104 ? -6.942 11.772 9.750 1.00 94.88 104 PRO A O 1
ATOM 846 N N . GLY A 1 105 ? -8.630 10.493 8.988 1.00 92.38 105 GLY A N 1
ATOM 847 C CA . GLY A 1 105 ? -8.167 10.386 7.608 1.00 92.38 105 GLY A CA 1
ATOM 848 C C . GLY A 1 105 ? -7.474 9.067 7.267 1.00 92.38 105 GLY A C 1
ATOM 849 O O . GLY A 1 105 ? -7.472 8.106 8.037 1.00 92.38 105 GLY A O 1
ATOM 850 N N . SER A 1 106 ? -6.928 9.045 6.055 1.00 91.81 106 SER A N 1
ATOM 851 C CA . SER A 1 106 ? -6.206 7.923 5.457 1.00 91.81 106 SER A CA 1
ATOM 852 C C . SER A 1 106 ? -4.705 8.045 5.678 1.00 91.81 106 SER A C 1
ATOM 854 O O . SER A 1 106 ? -4.183 9.117 5.981 1.00 91.81 106 SER A O 1
ATOM 856 N N . ILE A 1 107 ? -4.003 6.940 5.450 1.00 93.06 107 ILE A N 1
ATOM 857 C CA . ILE A 1 107 ? -2.547 6.887 5.485 1.00 93.06 107 ILE A CA 1
ATOM 858 C C . ILE A 1 107 ? -1.994 6.420 4.145 1.00 93.06 107 ILE A C 1
ATOM 860 O O . ILE A 1 107 ? -2.564 5.538 3.510 1.00 93.06 107 ILE A O 1
ATOM 864 N N . LEU A 1 108 ? -0.866 6.987 3.725 1.00 96.50 108 LEU A N 1
ATOM 865 C CA . LEU A 1 108 ? -0.149 6.492 2.559 1.00 96.50 108 LEU A CA 1
ATOM 866 C C . LEU A 1 108 ? 0.466 5.123 2.848 1.00 96.50 108 LEU A C 1
ATOM 868 O O . LEU A 1 108 ? 1.329 4.983 3.716 1.00 96.50 108 LEU A O 1
ATOM 872 N N . ASN A 1 109 ? 0.041 4.119 2.087 1.00 97.31 109 ASN A N 1
ATOM 873 C CA . ASN A 1 109 ? 0.606 2.779 2.133 1.00 97.31 109 ASN A CA 1
ATOM 874 C C . ASN A 1 109 ? 1.703 2.666 1.076 1.00 97.31 109 ASN A C 1
ATOM 876 O O . ASN A 1 109 ? 1.446 2.818 -0.113 1.00 97.31 109 ASN A O 1
ATOM 880 N N . VAL A 1 110 ? 2.926 2.387 1.511 1.00 97.75 110 VAL A N 1
ATOM 881 C CA . VAL A 1 110 ? 4.092 2.201 0.653 1.00 97.75 110 VAL A CA 1
ATOM 882 C C . VAL A 1 110 ? 4.426 0.718 0.595 1.00 97.75 110 VAL A C 1
ATOM 884 O O . VAL A 1 110 ? 4.890 0.132 1.575 1.00 97.75 110 VAL A O 1
ATOM 887 N N . VAL A 1 111 ? 4.169 0.090 -0.546 1.00 97.94 111 VAL A N 1
ATOM 888 C CA . VAL A 1 111 ? 4.240 -1.361 -0.706 1.00 97.94 111 VAL A CA 1
ATOM 889 C C . VAL A 1 111 ? 5.3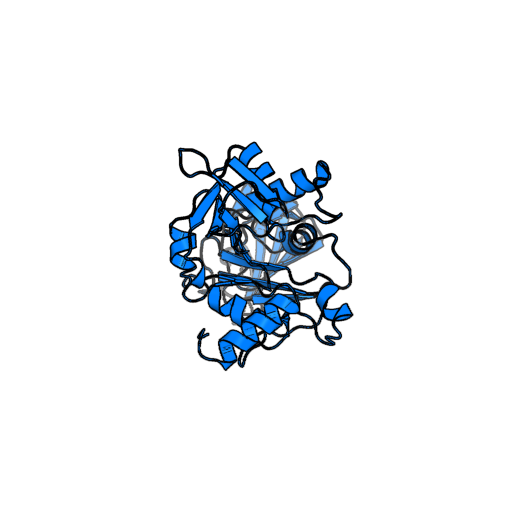78 -1.743 -1.642 1.00 97.94 111 VAL A C 1
ATOM 891 O O . VAL A 1 111 ? 5.501 -1.222 -2.750 1.00 97.94 111 VAL A O 1
ATOM 894 N N . VAL A 1 112 ? 6.208 -2.690 -1.210 1.00 97.06 112 VAL A N 1
ATOM 895 C CA . VAL A 1 112 ? 7.323 -3.206 -2.011 1.00 97.06 112 VAL A CA 1
ATOM 896 C C . VAL A 1 112 ? 7.184 -4.721 -2.153 1.00 97.06 112 VAL A C 1
ATOM 898 O O . VAL A 1 112 ? 7.531 -5.463 -1.223 1.00 97.06 112 VAL A O 1
ATOM 901 N N . PRO A 1 113 ? 6.683 -5.216 -3.300 1.00 95.81 113 PRO A N 1
ATOM 902 C CA . PRO A 1 113 ? 6.631 -6.644 -3.566 1.00 95.81 113 PRO A CA 1
ATOM 903 C C . PRO A 1 113 ? 8.038 -7.171 -3.889 1.00 95.81 113 PRO A C 1
ATOM 905 O O . PRO A 1 113 ? 8.656 -6.816 -4.893 1.00 95.81 113 PRO A O 1
ATOM 908 N N . MET A 1 114 ? 8.549 -8.058 -3.038 1.00 93.19 114 MET A N 1
ATOM 909 C CA . MET A 1 114 ? 9.847 -8.728 -3.191 1.00 93.19 114 MET A CA 1
ATOM 910 C C . MET A 1 114 ? 9.767 -10.250 -2.983 1.00 93.19 114 MET A C 1
ATOM 912 O O . MET A 1 114 ? 10.780 -10.909 -2.754 1.00 93.19 114 MET A O 1
ATOM 916 N N . ALA A 1 115 ? 8.570 -10.828 -3.114 1.00 91.06 115 ALA A N 1
ATOM 917 C CA . ALA A 1 115 ? 8.324 -12.269 -3.028 1.00 91.06 115 ALA A CA 1
ATOM 918 C C . ALA A 1 115 ? 8.788 -13.057 -4.273 1.00 91.06 115 ALA A C 1
ATOM 920 O O . ALA A 1 115 ? 8.755 -14.289 -4.285 1.00 91.06 115 ALA A O 1
ATOM 921 N N . GLY A 1 116 ? 9.235 -12.369 -5.330 1.00 84.69 116 GLY A N 1
ATOM 922 C CA . GLY A 1 116 ? 9.715 -13.004 -6.556 1.00 84.69 116 GLY A CA 1
ATOM 923 C C . GLY A 1 116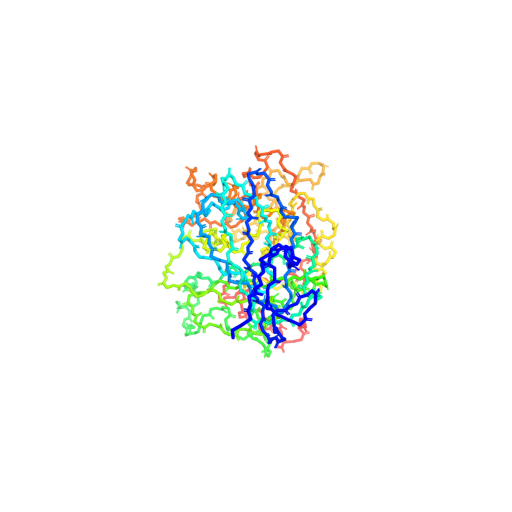 ? 10.951 -13.883 -6.329 1.00 84.69 116 GLY A C 1
ATOM 924 O O . GLY A 1 116 ? 11.827 -13.572 -5.524 1.00 84.69 116 GLY A O 1
ATOM 925 N N . ARG A 1 117 ? 11.067 -14.974 -7.099 1.00 77.94 117 ARG A N 1
ATOM 926 C CA . ARG A 1 117 ? 12.148 -15.974 -6.952 1.00 77.94 117 ARG A CA 1
ATOM 927 C C . ARG A 1 117 ? 13.562 -15.418 -7.172 1.00 77.94 117 ARG A C 1
ATOM 929 O O . ARG A 1 117 ? 14.527 -16.019 -6.720 1.00 77.94 117 ARG A O 1
ATOM 936 N N . GLY A 1 118 ? 13.710 -14.322 -7.921 1.00 83.25 118 GLY A N 1
ATOM 937 C CA . GLY A 1 118 ? 15.028 -13.773 -8.256 1.00 83.25 118 GLY A CA 1
ATOM 938 C C . GLY A 1 118 ? 15.924 -14.758 -9.020 1.00 83.25 118 GLY A C 1
ATOM 939 O O . GLY A 1 118 ? 17.138 -14.728 -8.835 1.00 83.25 118 GLY A O 1
ATOM 940 N N . ARG A 1 119 ? 15.337 -15.628 -9.865 1.00 85.69 119 ARG A N 1
ATOM 941 C CA . ARG A 1 119 ? 16.030 -16.759 -10.523 1.00 85.69 119 ARG A CA 1
ATOM 942 C C . ARG A 1 119 ? 17.352 -16.363 -11.182 1.00 85.69 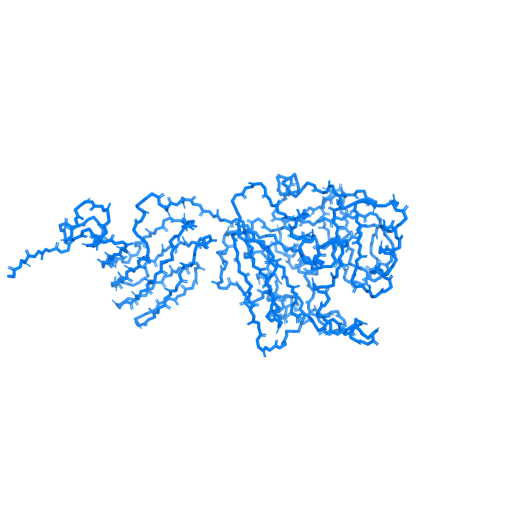119 ARG A C 1
ATOM 944 O O . ARG A 1 119 ? 18.347 -17.028 -10.948 1.00 85.69 119 ARG A O 1
ATOM 951 N N . ARG A 1 120 ? 17.395 -15.222 -11.883 1.00 90.44 120 ARG A N 1
ATOM 952 C CA . ARG A 1 120 ? 18.617 -14.709 -12.539 1.00 90.44 120 ARG A CA 1
ATOM 953 C C . ARG A 1 120 ? 19.788 -14.540 -11.561 1.00 90.44 120 ARG A C 1
ATOM 955 O O . ARG A 1 120 ? 20.925 -14.841 -11.895 1.00 90.44 120 ARG A O 1
ATOM 962 N N . PHE A 1 121 ? 19.519 -14.078 -10.337 1.00 92.75 121 PHE A N 1
ATOM 963 C CA . PHE A 1 121 ? 20.544 -13.968 -9.295 1.00 92.75 121 PHE A CA 1
ATOM 964 C C . PHE A 1 121 ? 20.924 -15.340 -8.726 1.00 92.75 121 PHE A C 1
ATOM 966 O O . PHE A 1 121 ? 22.103 -15.593 -8.505 1.00 92.75 121 PHE A O 1
ATOM 973 N N . GLN A 1 122 ? 19.968 -16.250 -8.538 1.00 90.69 122 GLN A N 1
ATOM 974 C CA . GLN A 1 122 ? 20.277 -17.613 -8.085 1.00 90.69 122 GLN A CA 1
ATOM 975 C C . GLN A 1 122 ? 21.154 -18.363 -9.103 1.00 90.69 122 GLN A C 1
ATOM 977 O O . GLN A 1 122 ? 22.179 -18.928 -8.732 1.00 90.69 122 GLN A O 1
ATOM 982 N N . GLU A 1 123 ? 20.800 -18.297 -10.388 1.00 93.62 123 GLU A N 1
ATOM 983 C CA . GLU A 1 123 ? 21.550 -18.879 -11.511 1.00 93.62 123 GLU A CA 1
ATOM 984 C C . GLU A 1 123 ? 22.953 -18.267 -11.644 1.00 93.62 123 GLU A C 1
ATOM 986 O O . GLU A 1 123 ? 23.914 -18.973 -11.935 1.00 93.62 123 GLU A O 1
ATOM 991 N N . ALA A 1 124 ? 23.103 -16.974 -11.341 1.00 94.31 124 ALA A N 1
ATOM 992 C CA . ALA A 1 124 ? 24.400 -16.300 -11.276 1.00 94.31 124 ALA A CA 1
ATOM 993 C C . ALA A 1 124 ? 25.209 -16.601 -9.992 1.00 94.31 124 ALA A C 1
ATOM 995 O O . ALA A 1 124 ? 26.275 -16.013 -9.791 1.00 94.31 124 ALA A O 1
ATOM 996 N N . GLY A 1 125 ? 24.726 -17.494 -9.119 1.00 94.69 125 GLY A N 1
ATOM 997 C CA . GLY A 1 125 ? 25.440 -17.989 -7.937 1.00 94.69 125 GLY A CA 1
ATOM 998 C C . GLY A 1 125 ? 25.228 -17.189 -6.647 1.00 94.69 125 GLY A C 1
ATOM 999 O O . GLY A 1 125 ? 25.928 -17.427 -5.658 1.00 94.69 125 GLY A O 1
ATOM 1000 N N . TYR A 1 126 ? 24.282 -16.246 -6.612 1.00 92.19 126 TYR A N 1
ATOM 1001 C CA . TYR A 1 126 ? 23.966 -15.503 -5.391 1.00 92.19 126 TYR A CA 1
ATOM 1002 C C . TYR A 1 126 ? 23.156 -16.369 -4.419 1.00 92.19 126 TYR A C 1
ATOM 1004 O O . TYR A 1 126 ? 22.136 -16.952 -4.777 1.00 92.19 126 TYR A O 1
ATOM 1012 N N . LYS A 1 127 ? 23.609 -16.427 -3.160 1.00 88.69 127 LYS A N 1
ATOM 1013 C CA . LYS A 1 127 ? 23.014 -17.273 -2.107 1.00 88.69 127 LYS A CA 1
ATOM 1014 C C . LYS A 1 127 ? 21.953 -16.571 -1.260 1.00 88.69 127 LYS A C 1
ATOM 1016 O O . LYS A 1 127 ? 21.193 -17.235 -0.567 1.00 88.69 127 LYS A O 1
ATOM 1021 N N . VAL A 1 128 ? 21.931 -15.240 -1.280 1.00 88.12 128 VAL A N 1
ATOM 1022 C CA . VAL A 1 128 ? 20.967 -14.428 -0.526 1.00 88.12 128 VAL A CA 1
ATOM 1023 C C . VAL A 1 128 ? 19.897 -13.871 -1.469 1.00 88.12 128 VAL A C 1
ATOM 1025 O O . VAL A 1 128 ? 20.197 -13.643 -2.646 1.00 88.12 128 VAL A O 1
ATOM 1028 N N . PRO A 1 129 ? 18.665 -13.625 -0.984 1.00 88.31 129 PRO A N 1
ATOM 1029 C CA . PRO A 1 129 ? 17.635 -12.949 -1.767 1.00 88.31 129 PRO A CA 1
ATOM 1030 C C . PRO A 1 129 ? 18.143 -11.628 -2.357 1.00 88.31 129 PRO A C 1
ATOM 1032 O O . PRO A 1 129 ? 18.839 -10.876 -1.675 1.00 88.31 129 PRO A O 1
ATOM 1035 N N . LYS A 1 130 ? 17.752 -11.314 -3.601 1.00 90.62 130 LYS A N 1
ATOM 1036 C CA . LYS A 1 130 ? 18.202 -10.111 -4.331 1.00 90.62 130 LYS A CA 1
ATOM 1037 C C . LYS A 1 130 ? 18.052 -8.827 -3.508 1.00 90.62 130 LYS A C 1
ATOM 1039 O O . LYS A 1 130 ? 18.986 -8.039 -3.427 1.00 90.62 130 LYS A O 1
ATOM 1044 N N . ALA A 1 131 ? 16.902 -8.660 -2.856 1.00 91.88 131 ALA A N 1
ATOM 1045 C CA . ALA A 1 131 ? 16.589 -7.500 -2.023 1.00 91.88 131 ALA A CA 1
ATOM 1046 C C . ALA A 1 131 ? 17.585 -7.288 -0.859 1.00 91.88 131 ALA A C 1
ATOM 1048 O O . ALA A 1 131 ? 17.717 -6.174 -0.358 1.00 91.88 131 ALA A O 1
ATOM 1049 N N . LEU A 1 132 ? 18.307 -8.334 -0.440 1.00 91.44 132 LEU A N 1
ATOM 1050 C CA . LEU A 1 132 ? 19.313 -8.286 0.623 1.00 91.44 132 LEU A CA 1
ATOM 1051 C C . LEU A 1 132 ? 20.754 -8.129 0.121 1.00 91.44 132 LEU A C 1
ATOM 1053 O O . LEU A 1 132 ? 21.679 -8.083 0.929 1.00 91.44 132 LEU A O 1
ATOM 1057 N N . LEU A 1 133 ? 20.976 -8.050 -1.191 1.00 93.12 133 LEU A N 1
ATOM 1058 C CA . LEU A 1 133 ? 22.308 -7.802 -1.737 1.00 93.12 133 LEU A CA 1
ATOM 1059 C C . LEU A 1 133 ? 22.791 -6.396 -1.375 1.00 93.12 133 LEU A C 1
ATOM 1061 O O . LEU A 1 133 ? 22.014 -5.447 -1.386 1.00 93.12 133 LEU A O 1
ATOM 1065 N N . ASN A 1 134 ? 24.077 -6.255 -1.060 1.00 94.25 134 ASN A N 1
ATOM 1066 C CA . ASN A 1 134 ? 24.634 -4.986 -0.593 1.00 94.25 134 ASN A CA 1
ATOM 1067 C C . ASN A 1 134 ? 24.801 -3.966 -1.723 1.00 94.25 134 ASN A C 1
ATOM 1069 O O . ASN A 1 134 ? 25.566 -4.164 -2.663 1.00 94.25 134 ASN A O 1
ATOM 1073 N N . VAL A 1 135 ? 24.182 -2.807 -1.554 1.00 93.94 135 VAL A N 1
ATOM 1074 C CA . VAL A 1 135 ? 24.352 -1.626 -2.394 1.00 93.94 135 VAL A CA 1
ATOM 1075 C C . VAL A 1 135 ? 25.031 -0.562 -1.528 1.00 93.94 135 VAL A C 1
ATOM 1077 O O . VAL A 1 135 ? 24.410 0.054 -0.663 1.00 93.94 135 VAL A O 1
ATOM 1080 N N . GLY A 1 136 ? 26.345 -0.396 -1.700 1.00 91.00 136 GLY A N 1
ATOM 1081 C CA . GLY A 1 136 ? 27.160 0.392 -0.772 1.00 91.00 136 GLY A CA 1
ATOM 1082 C C . GLY A 1 136 ? 27.268 -0.293 0.594 1.00 91.00 136 GLY A C 1
ATOM 1083 O O . GLY A 1 136 ? 27.707 -1.439 0.679 1.00 91.00 136 GLY A O 1
ATOM 1084 N N . ASN A 1 137 ? 26.873 0.404 1.661 1.00 90.94 137 ASN A N 1
ATOM 1085 C CA . ASN A 1 137 ? 26.902 -0.093 3.043 1.00 90.94 137 ASN A CA 1
ATOM 1086 C C . ASN A 1 137 ? 25.540 -0.604 3.558 1.00 90.94 137 ASN A C 1
ATOM 1088 O O . ASN A 1 137 ? 25.435 -0.963 4.732 1.00 90.94 137 ASN A O 1
ATOM 1092 N N . LYS A 1 138 ? 24.504 -0.630 2.712 1.00 92.94 138 LYS A N 1
ATOM 1093 C CA . LYS A 1 138 ? 23.146 -1.066 3.067 1.00 92.94 138 LYS A CA 1
ATOM 1094 C C . LYS A 1 138 ? 22.657 -2.169 2.119 1.00 92.94 138 LYS A C 1
ATOM 1096 O O . LYS A 1 138 ? 23.093 -2.217 0.968 1.00 92.94 138 LYS A O 1
ATOM 1101 N N . PRO A 1 139 ? 21.724 -3.030 2.556 1.00 93.56 139 PRO A N 1
ATOM 1102 C CA . PRO A 1 139 ? 20.973 -3.893 1.649 1.00 93.56 139 PRO A CA 1
ATOM 1103 C C . PRO A 1 139 ? 20.234 -3.088 0.570 1.00 93.56 139 PRO A C 1
ATOM 1105 O O . PRO A 1 139 ? 19.784 -1.972 0.829 1.00 93.56 139 PRO A O 1
ATOM 1108 N N . MET A 1 140 ? 20.055 -3.676 -0.614 1.00 94.62 140 MET A N 1
ATOM 1109 C CA . MET A 1 140 ? 19.348 -3.088 -1.758 1.00 94.62 140 MET A CA 1
ATOM 1110 C C . MET A 1 140 ? 17.982 -2.528 -1.353 1.00 94.62 140 MET A C 1
ATOM 1112 O O . MET A 1 140 ? 17.685 -1.372 -1.637 1.00 94.62 140 MET A O 1
ATOM 1116 N N . ILE A 1 141 ? 17.190 -3.304 -0.608 1.00 94.56 141 ILE A N 1
ATOM 1117 C CA . ILE A 1 141 ? 15.870 -2.874 -0.135 1.00 94.56 141 ILE A CA 1
ATOM 1118 C C . ILE A 1 141 ? 15.929 -1.627 0.750 1.00 94.56 141 ILE A C 1
ATOM 1120 O O . ILE A 1 141 ? 15.023 -0.806 0.700 1.00 94.56 141 ILE A O 1
ATOM 1124 N N . ASN A 1 142 ? 16.990 -1.453 1.540 1.00 94.19 142 ASN A N 1
ATOM 1125 C CA . ASN A 1 142 ? 17.132 -0.269 2.378 1.00 94.19 142 ASN A CA 1
ATOM 1126 C C . ASN A 1 142 ? 17.447 0.976 1.552 1.00 94.19 142 ASN A C 1
ATOM 1128 O O . ASN A 1 142 ? 16.928 2.034 1.876 1.00 94.19 142 ASN A O 1
ATOM 1132 N N . GLN A 1 143 ? 18.214 0.844 0.467 1.00 94.56 143 GLN A N 1
ATOM 1133 C CA . GLN A 1 143 ? 18.430 1.957 -0.462 1.00 94.56 143 GLN A CA 1
ATOM 1134 C C . GLN A 1 143 ? 17.133 2.350 -1.178 1.00 94.56 143 GLN A C 1
ATOM 1136 O O . GLN A 1 143 ? 16.816 3.531 -1.266 1.00 94.56 143 GLN A O 1
ATOM 1141 N N . VAL A 1 144 ? 16.348 1.358 -1.618 1.00 95.19 144 VAL A N 1
ATOM 1142 C CA . VAL A 1 144 ? 15.031 1.601 -2.226 1.00 95.19 144 VAL A CA 1
ATOM 1143 C C . VAL A 1 144 ? 14.117 2.327 -1.243 1.00 95.19 144 VAL A C 1
ATOM 1145 O O . VAL A 1 144 ? 13.598 3.382 -1.583 1.00 95.19 144 VAL A O 1
ATOM 1148 N N . VAL A 1 145 ? 13.963 1.803 -0.020 1.00 94.88 145 VAL A N 1
ATOM 1149 C CA . VAL A 1 145 ? 13.148 2.423 1.040 1.00 94.88 145 VAL A CA 1
ATOM 1150 C C . VAL A 1 145 ? 13.580 3.865 1.290 1.00 94.88 145 VAL A C 1
ATOM 1152 O O . VAL A 1 145 ? 12.720 4.740 1.349 1.00 94.88 145 VAL A O 1
ATOM 1155 N N . ASP A 1 146 ? 14.882 4.136 1.388 1.00 93.06 146 ASP A N 1
ATOM 1156 C CA . ASP A 1 146 ? 15.387 5.491 1.616 1.00 93.06 146 ASP A CA 1
ATOM 1157 C C . ASP A 1 146 ? 15.021 6.445 0.457 1.00 93.06 146 ASP A C 1
ATOM 1159 O O . ASP A 1 146 ? 14.641 7.585 0.716 1.00 93.06 146 ASP A O 1
ATOM 1163 N N . ASN A 1 147 ? 15.060 5.991 -0.807 1.00 92.62 147 ASN A N 1
ATOM 1164 C CA . ASN A 1 147 ? 14.692 6.810 -1.977 1.00 92.62 147 ASN A CA 1
ATOM 1165 C C . ASN A 1 147 ? 13.191 7.123 -2.071 1.00 92.62 147 ASN A C 1
ATOM 1167 O O . ASN A 1 147 ? 12.810 8.114 -2.689 1.00 92.62 147 ASN A O 1
ATOM 1171 N N . ILE A 1 148 ? 12.338 6.274 -1.499 1.00 94.62 148 ILE A N 1
ATOM 1172 C CA . ILE A 1 148 ? 10.877 6.359 -1.642 1.00 94.62 148 ILE A CA 1
ATOM 1173 C C . ILE A 1 148 ? 10.151 6.616 -0.317 1.00 94.62 148 ILE A C 1
ATOM 1175 O O . ILE A 1 148 ? 8.935 6.469 -0.259 1.00 94.62 148 ILE A O 1
ATOM 1179 N N . THR A 1 149 ? 10.870 7.004 0.741 1.00 94.81 149 THR A N 1
ATOM 1180 C CA . THR A 1 149 ? 10.279 7.386 2.034 1.00 94.81 149 THR A CA 1
ATOM 1181 C C . THR A 1 149 ? 9.684 8.799 1.954 1.00 94.81 149 THR A C 1
ATOM 1183 O O . THR A 1 149 ? 10.444 9.764 1.844 1.00 94.81 149 THR A O 1
ATOM 1186 N N . PRO A 1 150 ? 8.351 8.961 2.043 1.00 92.81 150 PRO A N 1
ATOM 1187 C CA . PRO A 1 150 ? 7.702 10.271 2.020 1.00 92.81 150 PRO A CA 1
ATOM 1188 C C . PRO A 1 150 ? 7.942 11.058 3.315 1.00 92.81 150 PRO A C 1
ATOM 1190 O O . PRO A 1 150 ? 8.261 10.486 4.363 1.00 92.81 150 PRO A O 1
ATOM 1193 N N . LYS A 1 151 ? 7.743 12.381 3.262 1.00 90.38 151 LYS A N 1
ATOM 1194 C CA . LYS A 1 151 ? 7.830 13.253 4.451 1.00 90.38 151 LYS A CA 1
ATOM 1195 C C . LYS A 1 151 ? 6.577 13.150 5.324 1.00 90.38 151 LYS A C 1
ATOM 1197 O O . LYS A 1 151 ? 6.657 13.329 6.539 1.00 90.38 151 LYS A O 1
ATOM 1202 N N . GLU A 1 152 ? 5.435 12.874 4.705 1.00 88.06 152 GLU A N 1
ATOM 1203 C CA . GLU A 1 152 ? 4.149 12.707 5.379 1.00 88.06 152 GLU A CA 1
ATOM 1204 C C . GLU A 1 152 ? 4.044 11.384 6.150 1.00 88.06 152 GLU A C 1
ATOM 1206 O O . GLU A 1 152 ? 4.889 10.494 6.035 1.00 88.06 152 GLU A O 1
ATOM 1211 N N . VAL A 1 153 ? 2.991 11.243 6.962 1.00 90.62 153 VAL A N 1
ATOM 1212 C CA . VAL A 1 153 ? 2.719 10.000 7.694 1.00 90.62 153 VAL A CA 1
ATOM 1213 C C . VAL A 1 153 ? 2.402 8.882 6.700 1.00 90.62 153 VAL A C 1
ATOM 1215 O O . VAL A 1 153 ? 1.465 8.980 5.913 1.00 90.62 153 VAL A O 1
ATOM 1218 N N . HIS A 1 154 ? 3.168 7.800 6.773 1.00 94.75 154 HIS A N 1
ATOM 1219 C CA . HIS A 1 154 ? 3.066 6.661 5.869 1.00 94.75 154 HIS A CA 1
ATOM 1220 C C . HIS A 1 154 ? 3.301 5.346 6.613 1.00 94.75 154 HIS A C 1
ATOM 1222 O O . HIS A 1 154 ? 3.827 5.330 7.733 1.00 94.75 154 HIS A O 1
ATOM 1228 N N . ARG A 1 155 ? 2.937 4.246 5.953 1.00 95.12 155 ARG A N 1
ATOM 1229 C CA . ARG A 1 155 ? 3.196 2.878 6.395 1.00 95.12 155 ARG A CA 1
ATOM 1230 C C . ARG A 1 155 ? 3.934 2.084 5.333 1.00 95.12 155 ARG A C 1
ATOM 1232 O O . ARG A 1 155 ? 3.496 2.059 4.190 1.00 95.12 155 ARG A O 1
ATOM 1239 N N . PHE A 1 156 ? 4.978 1.357 5.715 1.00 96.25 156 PHE A N 1
ATOM 1240 C CA . PHE A 1 156 ? 5.640 0.399 4.827 1.00 96.25 156 PHE A CA 1
ATOM 1241 C C . PHE A 1 156 ? 5.053 -1.015 4.934 1.00 96.25 156 PHE A C 1
ATOM 1243 O O . PHE A 1 156 ? 4.914 -1.560 6.032 1.00 96.25 156 PHE A O 1
ATOM 1250 N N . LEU A 1 157 ? 4.790 -1.639 3.784 1.00 95.62 157 LEU A N 1
ATOM 1251 C CA . LEU A 1 157 ? 4.439 -3.053 3.645 1.00 95.62 157 LEU A CA 1
ATOM 1252 C C . LEU A 1 157 ? 5.419 -3.741 2.697 1.00 95.62 157 LEU A C 1
ATOM 1254 O O . LEU A 1 157 ? 5.423 -3.533 1.485 1.00 95.62 157 LEU A O 1
ATOM 1258 N N . LEU A 1 158 ? 6.277 -4.572 3.266 1.00 96.00 158 LEU A N 1
ATOM 1259 C CA . LEU A 1 158 ? 7.355 -5.236 2.552 1.00 96.00 158 LEU A CA 1
ATOM 1260 C C . LEU A 1 158 ? 7.025 -6.719 2.380 1.00 96.00 158 LEU A C 1
ATOM 1262 O O . LEU A 1 158 ? 7.025 -7.458 3.356 1.00 96.00 158 LEU A O 1
ATOM 1266 N N . ILE A 1 159 ? 6.747 -7.171 1.158 1.00 95.62 159 ILE A N 1
ATOM 1267 C CA . ILE A 1 159 ? 6.200 -8.520 0.928 1.00 95.62 159 ILE A CA 1
ATOM 1268 C C . ILE A 1 159 ? 7.318 -9.445 0.466 1.00 95.62 159 ILE A C 1
ATOM 1270 O O . ILE A 1 159 ? 7.845 -9.274 -0.630 1.00 95.62 159 ILE A O 1
ATOM 1274 N N . SER A 1 160 ? 7.697 -10.420 1.285 1.00 93.00 160 SER A N 1
ATOM 1275 C CA . SER A 1 160 ? 8.873 -11.269 1.069 1.00 93.00 160 SER A CA 1
ATOM 1276 C C . SER A 1 160 ? 8.543 -12.740 1.294 1.00 93.00 160 SER A C 1
ATOM 1278 O O . SER A 1 160 ? 7.640 -13.071 2.046 1.00 93.00 160 SER A O 1
ATOM 1280 N N . ARG A 1 161 ? 9.306 -13.646 0.677 1.00 89.69 161 ARG A N 1
ATOM 1281 C CA . ARG A 1 161 ? 9.282 -15.087 1.006 1.00 89.69 161 ARG A CA 1
ATOM 1282 C C . ARG A 1 161 ? 10.371 -15.512 1.986 1.00 89.69 161 ARG A C 1
ATOM 1284 O O . ARG A 1 161 ? 10.347 -16.619 2.510 1.00 89.69 161 ARG A O 1
ATOM 1291 N N . ALA A 1 162 ? 11.364 -14.655 2.186 1.00 82.31 162 ALA A N 1
ATOM 1292 C CA . ALA A 1 162 ? 12.403 -14.849 3.184 1.00 82.31 162 ALA A CA 1
ATOM 1293 C C . ALA A 1 162 ? 12.073 -14.018 4.427 1.00 82.31 162 ALA A C 1
ATOM 1295 O O . ALA A 1 162 ? 11.538 -12.914 4.287 1.00 82.31 162 ALA A O 1
ATOM 1296 N N . ASP A 1 163 ? 12.447 -14.514 5.612 1.00 80.31 163 ASP A N 1
ATOM 1297 C CA . ASP A 1 163 ? 12.487 -13.699 6.833 1.00 80.31 163 ASP A CA 1
ATOM 1298 C C . ASP A 1 163 ? 13.566 -12.624 6.647 1.00 80.31 163 ASP A C 1
ATOM 1300 O O . ASP A 1 163 ? 14.762 -12.846 6.850 1.00 80.31 163 ASP A O 1
ATOM 1304 N N . VAL A 1 164 ? 13.134 -11.473 6.136 1.00 79.94 164 VAL A N 1
ATOM 1305 C CA . VAL A 1 164 ? 13.963 -10.292 5.935 1.00 79.94 164 VAL A CA 1
ATOM 1306 C C . VAL A 1 164 ? 13.617 -9.279 7.013 1.00 79.94 164 VAL A C 1
ATOM 1308 O O . VAL A 1 164 ? 12.451 -9.074 7.330 1.00 79.94 164 VAL A O 1
ATOM 1311 N N . ARG A 1 165 ? 14.630 -8.609 7.566 1.00 82.00 165 ARG A N 1
ATOM 1312 C CA . ARG A 1 165 ? 14.451 -7.572 8.597 1.00 82.00 165 ARG A CA 1
ATOM 1313 C C . ARG A 1 165 ? 15.109 -6.259 8.178 1.00 82.00 165 ARG A C 1
ATOM 1315 O O . ARG A 1 165 ? 16.073 -5.821 8.809 1.00 82.00 165 ARG A O 1
ATOM 1322 N N . PRO A 1 166 ? 14.661 -5.654 7.068 1.00 82.62 166 PRO A N 1
ATOM 1323 C CA . PRO A 1 166 ? 15.173 -4.367 6.645 1.00 82.62 166 PRO A CA 1
ATOM 1324 C C . PRO A 1 166 ? 14.788 -3.297 7.664 1.00 82.62 166 PRO A C 1
ATOM 1326 O O . PRO A 1 166 ? 13.728 -3.340 8.287 1.00 82.62 166 PRO A O 1
ATOM 1329 N N . ARG A 1 167 ? 15.655 -2.296 7.809 1.00 85.31 167 ARG A N 1
ATOM 1330 C CA . ARG A 1 167 ? 15.337 -1.093 8.581 1.00 85.31 167 ARG A CA 1
ATOM 1331 C C . ARG A 1 167 ? 14.254 -0.288 7.858 1.00 85.31 167 ARG A C 1
ATOM 1333 O O . ARG A 1 167 ? 14.547 0.360 6.861 1.00 85.31 167 ARG A O 1
ATOM 1340 N N . ILE A 1 168 ? 13.030 -0.341 8.367 1.00 85.75 168 ILE A N 1
ATOM 1341 C CA . ILE A 1 168 ? 11.908 0.500 7.939 1.00 85.75 168 ILE A CA 1
ATOM 1342 C C . ILE A 1 168 ? 11.365 1.265 9.139 1.00 85.75 168 ILE A C 1
ATOM 1344 O O . ILE A 1 168 ? 11.384 0.763 10.264 1.00 85.75 168 ILE A O 1
ATOM 1348 N N . LYS A 1 169 ? 10.884 2.485 8.904 1.00 83.88 169 LYS A N 1
ATOM 1349 C CA . LYS A 1 169 ? 10.064 3.211 9.878 1.00 83.88 169 LYS A CA 1
ATOM 1350 C C . LYS A 1 169 ? 8.602 2.861 9.623 1.00 83.88 169 LYS A C 1
ATOM 1352 O O . LYS A 1 169 ? 8.219 2.753 8.467 1.00 83.88 169 LYS A O 1
ATOM 1357 N N . ASN A 1 170 ? 7.810 2.709 10.685 1.00 86.00 170 ASN A N 1
ATOM 1358 C CA . ASN A 1 170 ? 6.351 2.569 10.608 1.00 86.00 170 ASN A CA 1
ATOM 1359 C C . ASN A 1 170 ? 5.902 1.527 9.570 1.00 86.00 170 ASN A C 1
ATOM 1361 O O . ASN A 1 170 ? 5.314 1.859 8.548 1.00 86.00 170 ASN A O 1
ATOM 1365 N N . GLY A 1 171 ? 6.217 0.254 9.777 1.00 88.44 171 GLY A N 1
ATOM 1366 C CA . GLY A 1 171 ? 5.866 -0.759 8.792 1.00 88.44 171 GLY A CA 1
ATOM 1367 C C . GLY A 1 171 ? 6.160 -2.172 9.242 1.00 88.44 171 GLY A C 1
ATOM 1368 O O . GLY A 1 171 ? 6.662 -2.401 10.341 1.00 88.44 171 GLY A O 1
ATOM 1369 N N . GLN A 1 172 ? 5.846 -3.116 8.365 1.00 90.44 172 GLN A N 1
ATOM 1370 C CA . GLN A 1 172 ? 6.037 -4.536 8.619 1.00 90.44 172 GLN A CA 1
ATOM 1371 C C . GLN A 1 172 ? 6.504 -5.279 7.373 1.00 90.44 172 GLN A C 1
ATOM 1373 O O . GLN A 1 172 ? 6.268 -4.860 6.236 1.00 90.44 172 GLN A O 1
ATOM 1378 N N . VAL A 1 173 ? 7.143 -6.418 7.618 1.00 92.88 173 VAL A N 1
ATOM 1379 C CA . VAL A 1 173 ? 7.460 -7.404 6.590 1.00 92.88 173 VAL A CA 1
ATOM 1380 C C . VAL A 1 173 ? 6.399 -8.490 6.634 1.00 92.88 173 VAL A C 1
ATOM 1382 O O . VAL A 1 173 ? 6.145 -9.073 7.684 1.00 92.88 173 VAL A O 1
ATOM 1385 N N . ILE A 1 174 ? 5.780 -8.747 5.489 1.00 93.25 174 ILE A N 1
ATOM 1386 C CA . ILE A 1 174 ? 4.768 -9.779 5.308 1.00 93.25 174 ILE A CA 1
ATOM 1387 C C . ILE A 1 174 ? 5.462 -10.964 4.654 1.00 93.25 174 ILE A C 1
ATOM 1389 O O . ILE A 1 174 ? 5.863 -10.903 3.489 1.00 93.25 174 ILE A O 1
ATOM 1393 N N . CYS A 1 175 ? 5.656 -12.015 5.447 1.00 93.31 175 CYS A N 1
ATOM 1394 C CA . CYS A 1 175 ? 6.338 -13.231 5.028 1.00 93.31 175 CYS A CA 1
ATOM 1395 C C . CYS A 1 175 ? 5.339 -14.220 4.421 1.00 93.31 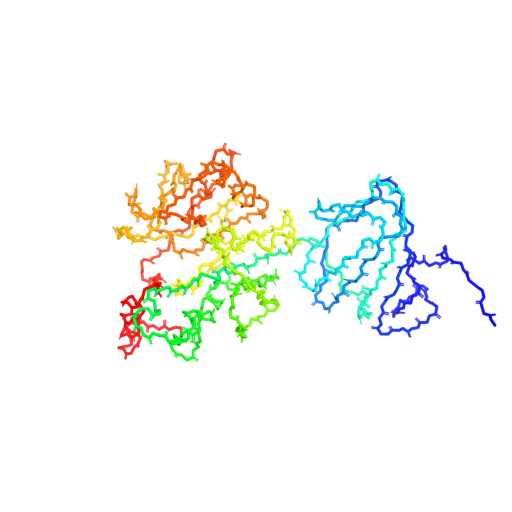175 CYS A C 1
ATOM 1397 O O . CYS A 1 175 ? 4.504 -14.778 5.129 1.00 93.31 175 CYS A O 1
ATOM 1399 N N . LEU A 1 176 ? 5.455 -14.465 3.118 1.00 93.25 176 LEU A N 1
ATOM 1400 C CA . LEU A 1 176 ? 4.664 -15.461 2.404 1.00 93.25 176 LEU A CA 1
ATOM 1401 C C . LEU A 1 176 ? 5.346 -16.829 2.472 1.00 93.25 176 LEU A C 1
ATOM 1403 O O . LEU A 1 176 ? 6.543 -16.962 2.212 1.00 93.25 176 LEU A O 1
ATOM 1407 N N . ASN A 1 177 ? 4.565 -17.864 2.764 1.00 90.50 177 ASN A N 1
ATOM 1408 C CA . ASN A 1 177 ? 5.013 -19.260 2.770 1.00 90.50 177 ASN A CA 1
ATOM 1409 C C . ASN A 1 177 ? 4.869 -19.954 1.402 1.00 90.50 177 ASN A C 1
ATOM 1411 O O . ASN A 1 177 ? 5.215 -21.126 1.265 1.00 90.50 177 ASN A O 1
ATOM 1415 N N . HIS A 1 178 ? 4.367 -19.244 0.393 1.00 90.69 178 HIS A N 1
ATOM 1416 C CA . HIS A 1 178 ? 4.077 -19.774 -0.932 1.00 90.69 178 HIS A CA 1
ATOM 1417 C C . HIS A 1 178 ? 4.607 -18.843 -2.029 1.00 90.69 178 HIS A C 1
ATOM 1419 O O . HIS A 1 178 ? 5.233 -17.812 -1.769 1.00 90.69 178 HIS A O 1
ATOM 1425 N N . GLU A 1 179 ? 4.425 -19.258 -3.278 1.00 88.69 179 GLU A N 1
ATOM 1426 C CA . GLU A 1 179 ? 4.846 -18.498 -4.446 1.00 88.69 179 GLU A CA 1
ATOM 1427 C C . GLU A 1 179 ? 3.694 -17.778 -5.111 1.00 88.69 179 GLU A C 1
ATOM 1429 O O . GLU A 1 179 ? 2.610 -18.330 -5.263 1.00 88.69 179 GLU A O 1
ATOM 1434 N N . THR A 1 180 ? 3.980 -16.574 -5.583 1.00 91.38 180 THR A N 1
ATOM 1435 C CA . THR A 1 180 ? 3.025 -15.725 -6.277 1.00 91.38 180 THR A CA 1
ATOM 1436 C C . THR A 1 180 ? 3.362 -15.677 -7.767 1.00 91.38 180 THR A C 1
ATOM 1438 O O . THR A 1 180 ? 4.529 -15.643 -8.170 1.00 91.38 180 THR A O 1
ATOM 1441 N N . ASN A 1 181 ? 2.332 -15.652 -8.615 1.00 87.56 181 ASN A N 1
ATOM 1442 C CA . ASN A 1 181 ? 2.478 -15.597 -10.075 1.00 87.56 181 ASN A CA 1
ATOM 1443 C C . ASN A 1 181 ? 2.701 -14.154 -10.566 1.00 87.56 181 ASN A C 1
ATOM 1445 O O . ASN A 1 181 ? 1.923 -13.622 -11.360 1.00 87.56 181 ASN A O 1
ATOM 1449 N N . GLY A 1 182 ? 3.737 -13.494 -10.049 1.00 90.06 182 GLY A N 1
ATOM 1450 C CA . GLY A 1 182 ? 4.107 -12.124 -10.408 1.00 90.06 182 GLY A CA 1
ATOM 1451 C C . GLY A 1 182 ? 3.841 -11.085 -9.317 1.00 90.06 182 GLY A C 1
ATOM 1452 O O . GLY A 1 182 ? 3.341 -11.379 -8.224 1.00 90.06 182 GLY A O 1
ATOM 1453 N N . ALA A 1 183 ? 4.221 -9.844 -9.619 1.00 93.25 183 ALA A N 1
ATOM 1454 C CA . ALA A 1 183 ? 4.163 -8.733 -8.676 1.00 93.25 183 ALA A CA 1
ATOM 1455 C C . ALA A 1 183 ? 2.722 -8.395 -8.274 1.00 93.25 183 ALA A C 1
ATOM 1457 O O . ALA A 1 183 ? 2.472 -8.169 -7.096 1.00 93.25 183 ALA A O 1
ATOM 1458 N N . VAL A 1 184 ? 1.767 -8.472 -9.205 1.00 96.75 184 VAL A N 1
ATOM 1459 C CA . VAL A 1 184 ? 0.359 -8.171 -8.902 1.00 96.75 184 VAL A CA 1
ATOM 1460 C C . VAL A 1 184 ? -0.249 -9.192 -7.947 1.00 96.75 184 VAL A C 1
ATOM 1462 O O . VAL A 1 184 ? -0.852 -8.804 -6.954 1.00 96.75 184 VAL A O 1
ATOM 1465 N N . ASN A 1 185 ? -0.007 -10.488 -8.162 1.00 95.75 185 ASN A N 1
ATOM 1466 C CA . ASN A 1 185 ? -0.449 -11.510 -7.207 1.00 95.75 185 ASN A CA 1
ATOM 1467 C C . ASN A 1 185 ? 0.206 -11.329 -5.836 1.00 95.75 185 ASN A C 1
ATOM 1469 O O . ASN A 1 185 ? -0.445 -11.508 -4.820 1.00 95.75 185 ASN A O 1
ATOM 1473 N N . THR A 1 186 ? 1.472 -10.900 -5.801 1.00 96.44 186 THR A N 1
ATOM 1474 C CA . THR A 1 186 ? 2.137 -10.547 -4.537 1.00 96.44 186 THR A CA 1
ATOM 1475 C C . THR A 1 186 ? 1.432 -9.400 -3.823 1.00 96.44 186 THR A C 1
ATOM 1477 O O . THR A 1 186 ? 1.298 -9.437 -2.609 1.00 96.44 186 THR A O 1
ATOM 1480 N N . MET A 1 187 ? 0.983 -8.386 -4.560 1.00 97.56 187 MET A N 1
ATOM 1481 C CA . MET A 1 187 ? 0.255 -7.255 -3.991 1.00 97.56 187 MET A CA 1
ATOM 1482 C C . MET A 1 187 ? -1.121 -7.657 -3.440 1.00 97.56 187 MET A C 1
ATOM 1484 O O . MET A 1 187 ? -1.532 -7.121 -2.415 1.00 97.56 187 MET A O 1
ATOM 1488 N N . LEU A 1 188 ? -1.825 -8.597 -4.080 1.00 96.56 188 LEU A N 1
ATOM 1489 C CA . LEU A 1 188 ? -3.147 -9.055 -3.624 1.00 96.56 188 LEU A CA 1
ATOM 1490 C C . LEU A 1 188 ? -3.110 -9.717 -2.236 1.00 96.56 188 LEU A C 1
ATOM 1492 O O . LEU A 1 188 ? -4.074 -9.592 -1.486 1.00 96.56 188 LEU A O 1
ATOM 1496 N N . GLU A 1 189 ? -1.979 -10.309 -1.839 1.00 95.88 189 GLU A N 1
ATOM 1497 C CA . GLU A 1 189 ? -1.778 -10.886 -0.496 1.00 95.88 189 GLU A CA 1
ATOM 1498 C C . GLU A 1 189 ? -1.925 -9.864 0.645 1.00 95.88 189 GLU A C 1
ATOM 1500 O O . GLU A 1 189 ? -2.065 -10.240 1.809 1.00 95.88 189 GLU A O 1
ATOM 1505 N N . VAL A 1 190 ? -1.864 -8.563 0.340 1.00 93.81 190 VAL A N 1
ATOM 1506 C CA . VAL A 1 190 ? -1.893 -7.492 1.348 1.00 93.81 190 VAL A CA 1
ATOM 1507 C C . VAL A 1 190 ? -3.062 -6.533 1.186 1.00 93.81 190 VAL A C 1
ATOM 1509 O O . VAL A 1 190 ? -3.135 -5.544 1.912 1.00 93.81 190 VAL A O 1
ATOM 1512 N N . GLU A 1 191 ? -3.990 -6.811 0.272 1.00 93.38 191 GLU A N 1
ATOM 1513 C CA . GLU A 1 191 ? -5.130 -5.934 -0.009 1.00 93.38 191 GLU A CA 1
ATOM 1514 C C . GLU A 1 191 ? -5.980 -5.686 1.239 1.00 93.38 191 GLU A C 1
ATOM 1516 O O . GLU A 1 191 ? -6.259 -4.540 1.578 1.00 93.38 191 GLU A O 1
ATOM 1521 N N . ASN A 1 192 ? -6.294 -6.743 1.994 1.00 87.50 192 ASN A N 1
ATOM 1522 C CA . ASN A 1 192 ? -7.073 -6.642 3.233 1.00 87.50 192 ASN A CA 1
ATOM 1523 C C . ASN A 1 192 ? -6.363 -5.825 4.326 1.00 87.50 192 ASN A C 1
ATOM 1525 O O . ASN A 1 192 ? -6.976 -5.467 5.331 1.00 87.50 192 ASN A O 1
ATOM 1529 N N . LEU A 1 193 ? -5.067 -5.538 4.153 1.00 88.56 193 LEU A N 1
ATOM 1530 C CA . LEU A 1 193 ? -4.293 -4.733 5.088 1.00 88.56 193 LEU A CA 1
ATOM 1531 C C . LEU A 1 193 ? -4.299 -3.232 4.767 1.00 88.56 193 LEU A C 1
ATOM 1533 O O . LEU A 1 193 ? -3.724 -2.448 5.534 1.00 88.56 193 LEU A O 1
ATOM 1537 N N . ILE A 1 194 ? -4.894 -2.848 3.637 1.00 92.12 194 ILE A N 1
ATOM 1538 C CA . ILE A 1 194 ? -4.854 -1.506 3.063 1.00 92.12 194 ILE A CA 1
ATOM 1539 C C . ILE A 1 194 ? -6.290 -1.004 2.901 1.00 92.12 194 ILE A C 1
ATOM 1541 O O . ILE A 1 194 ? -7.131 -1.653 2.282 1.00 92.12 194 ILE A O 1
ATOM 1545 N N . GLY A 1 195 ? -6.583 0.182 3.435 1.00 89.94 195 GLY A N 1
ATOM 1546 C CA . GLY A 1 195 ? -7.878 0.814 3.215 1.00 89.94 195 GLY A CA 1
ATOM 1547 C C . GLY A 1 195 ? -8.098 1.113 1.731 1.00 89.94 195 GLY A C 1
ATOM 1548 O O . GLY A 1 195 ? -7.236 1.682 1.072 1.00 89.94 195 GLY A O 1
ATOM 1549 N N . ARG A 1 196 ? -9.268 0.773 1.183 1.00 91.81 196 ARG A N 1
ATOM 1550 C CA . ARG A 1 196 ? -9.564 0.954 -0.256 1.00 91.81 196 ARG A CA 1
ATOM 1551 C C . ARG A 1 196 ? -9.447 2.397 -0.746 1.00 91.81 196 ARG A C 1
ATOM 1553 O O . ARG A 1 196 ? -9.061 2.631 -1.891 1.00 91.81 196 ARG A O 1
ATOM 1560 N N . GLU A 1 197 ? -9.796 3.345 0.115 1.00 92.69 197 GLU A N 1
ATOM 1561 C CA . GLU A 1 197 ? -9.704 4.782 -0.158 1.00 92.69 197 GLU A CA 1
ATOM 1562 C C . GLU A 1 197 ? -8.337 5.372 0.227 1.00 92.69 197 GLU A C 1
ATOM 1564 O O . GLU A 1 197 ? -8.103 6.553 -0.016 1.00 92.69 197 GLU A O 1
ATOM 1569 N N . ASP A 1 198 ? -7.433 4.575 0.803 1.00 95.12 198 ASP A N 1
ATOM 1570 C CA . ASP A 1 198 ? -6.106 5.041 1.192 1.00 95.12 198 ASP A CA 1
ATOM 1571 C C . ASP A 1 198 ? -5.212 5.226 -0.032 1.00 95.12 198 ASP A C 1
ATOM 1573 O O . ASP A 1 198 ? -5.285 4.423 -0.966 1.00 95.12 198 ASP A O 1
ATOM 1577 N N . PRO A 1 199 ? -4.329 6.235 -0.041 1.00 97.31 199 PRO A N 1
ATOM 1578 C CA . PRO A 1 199 ? -3.351 6.356 -1.103 1.00 97.31 199 PRO A CA 1
ATOM 1579 C C . PRO A 1 199 ? -2.328 5.215 -1.029 1.00 97.31 199 PRO A C 1
ATOM 1581 O O . PRO A 1 199 ? -1.978 4.714 0.047 1.00 97.31 199 PRO A O 1
ATOM 1584 N N . LEU A 1 200 ? -1.851 4.797 -2.199 1.00 98.44 200 LEU A N 1
ATOM 1585 C CA . LEU A 1 200 ? -0.972 3.649 -2.384 1.00 98.44 200 LEU A CA 1
ATOM 1586 C C . LEU A 1 200 ? 0.221 4.044 -3.256 1.00 98.44 200 LEU A C 1
ATOM 1588 O O . LEU A 1 200 ? 0.058 4.469 -4.397 1.00 98.44 200 LEU A O 1
ATOM 1592 N N . LEU A 1 201 ? 1.426 3.846 -2.733 1.00 98.50 201 LEU A N 1
ATOM 1593 C CA . LEU A 1 201 ? 2.679 3.929 -3.471 1.00 98.50 201 LEU A CA 1
ATOM 1594 C C . LEU A 1 201 ? 3.254 2.518 -3.593 1.00 98.50 201 LEU A C 1
ATOM 1596 O O . LEU A 1 201 ? 3.483 1.853 -2.588 1.00 98.50 201 LEU A O 1
ATOM 1600 N N . ILE A 1 202 ? 3.509 2.055 -4.809 1.00 98.56 202 ILE A N 1
ATOM 1601 C CA . ILE A 1 202 ? 4.190 0.786 -5.065 1.00 98.56 202 ILE A CA 1
ATOM 1602 C C . ILE A 1 202 ? 5.595 1.101 -5.561 1.00 98.56 202 ILE A C 1
ATOM 1604 O O . ILE A 1 202 ? 5.758 1.919 -6.466 1.00 98.56 202 ILE A O 1
ATOM 1608 N N . ALA A 1 203 ? 6.604 0.430 -5.014 1.00 97.62 203 ALA A N 1
ATOM 1609 C CA . ALA A 1 203 ? 7.970 0.514 -5.519 1.00 97.62 203 ALA A CA 1
ATOM 1610 C C . ALA A 1 203 ? 8.546 -0.881 -5.773 1.00 97.62 203 ALA A C 1
ATOM 1612 O O . ALA A 1 203 ? 8.355 -1.807 -4.987 1.00 97.62 203 ALA A O 1
ATOM 1613 N N . ASN A 1 204 ? 9.274 -1.040 -6.874 1.00 95.75 204 ASN A N 1
ATOM 1614 C CA . ASN A 1 204 ? 10.047 -2.247 -7.135 1.00 95.75 204 ASN A CA 1
ATOM 1615 C C . ASN A 1 204 ? 11.261 -2.310 -6.196 1.00 95.75 204 ASN A C 1
ATOM 1617 O O . ASN A 1 204 ? 11.909 -1.304 -5.928 1.00 95.75 204 ASN A O 1
ATOM 1621 N N . CYS A 1 205 ? 11.634 -3.510 -5.748 1.00 93.69 205 CYS A N 1
ATOM 1622 C CA . CYS A 1 205 ? 12.763 -3.696 -4.826 1.00 93.69 205 CYS A CA 1
ATOM 1623 C C . CYS A 1 205 ? 14.162 -3.571 -5.465 1.00 93.69 205 CYS A C 1
ATOM 1625 O O . CYS A 1 205 ? 15.149 -3.853 -4.790 1.00 93.69 205 CYS A O 1
ATOM 1627 N N . ASP A 1 206 ? 14.258 -3.212 -6.748 1.00 93.75 206 ASP A N 1
ATOM 1628 C CA . ASP A 1 206 ? 15.490 -3.266 -7.546 1.00 93.75 206 ASP A CA 1
ATOM 1629 C C . ASP A 1 206 ? 15.726 -2.045 -8.449 1.00 93.75 206 ASP A C 1
ATOM 1631 O O . ASP A 1 206 ? 16.476 -2.130 -9.425 1.00 93.75 206 ASP A O 1
ATOM 1635 N N . GLN A 1 207 ? 15.092 -0.918 -8.127 1.00 94.75 207 GLN A N 1
ATOM 1636 C CA . GLN A 1 207 ? 15.254 0.352 -8.834 1.00 94.75 207 GLN A CA 1
ATOM 1637 C C . GLN A 1 207 ? 15.702 1.418 -7.834 1.00 94.75 207 GLN A C 1
ATOM 1639 O O . GLN A 1 207 ? 15.016 1.645 -6.840 1.00 94.75 207 GLN A O 1
ATOM 1644 N N . LEU A 1 208 ? 16.845 2.060 -8.082 1.00 96.00 208 LEU A N 1
ATOM 1645 C CA . LEU A 1 208 ? 17.309 3.194 -7.277 1.00 96.00 208 LEU A CA 1
ATOM 1646 C C . LEU A 1 208 ? 17.012 4.498 -8.008 1.00 96.00 208 LEU A C 1
ATOM 1648 O O . LEU A 1 208 ? 17.281 4.603 -9.208 1.00 96.00 208 LEU A O 1
ATOM 1652 N N . LEU A 1 209 ? 16.492 5.480 -7.272 1.00 96.19 209 LEU A N 1
ATOM 1653 C CA . LEU A 1 209 ? 16.150 6.807 -7.782 1.00 96.19 209 LEU A CA 1
ATOM 1654 C C . LEU A 1 209 ? 16.957 7.869 -7.018 1.00 96.19 209 LEU A C 1
ATOM 1656 O O . LEU A 1 209 ? 16.542 8.377 -5.979 1.00 96.19 209 LEU A O 1
ATOM 1660 N N . LEU A 1 210 ? 18.153 8.173 -7.517 1.00 94.38 210 LEU A N 1
ATOM 1661 C CA . LEU A 1 210 ? 19.142 9.022 -6.851 1.00 94.38 210 LEU A CA 1
ATOM 1662 C C . LEU A 1 210 ? 18.749 10.503 -6.909 1.00 94.38 210 LEU A C 1
ATOM 1664 O O . LEU A 1 210 ? 18.691 11.101 -7.985 1.00 94.38 210 LEU A O 1
ATOM 1668 N N . GLY A 1 211 ? 18.504 11.106 -5.744 1.00 91.38 211 GLY A N 1
ATOM 1669 C CA . GLY A 1 211 ? 18.036 12.493 -5.647 1.00 91.38 211 GLY A CA 1
ATOM 1670 C C . GLY A 1 211 ? 16.575 12.687 -6.067 1.00 91.38 211 GLY A C 1
ATOM 1671 O O . GLY A 1 211 ? 16.171 13.807 -6.371 1.00 91.38 211 GLY A O 1
ATOM 1672 N N . PHE A 1 212 ? 15.789 11.609 -6.116 1.00 95.62 212 PHE A N 1
ATOM 1673 C CA . PHE A 1 212 ? 14.356 11.671 -6.387 1.00 95.62 212 PHE A CA 1
ATOM 1674 C C . PHE A 1 212 ? 13.589 12.258 -5.199 1.00 95.62 212 PHE A C 1
ATOM 1676 O O . PHE A 1 212 ? 13.750 11.813 -4.063 1.00 95.62 212 PHE A O 1
ATOM 1683 N N . ASP A 1 213 ? 12.735 13.244 -5.472 1.00 95.62 213 ASP A N 1
ATOM 1684 C CA . ASP A 1 213 ? 11.802 13.782 -4.486 1.00 95.62 213 ASP A CA 1
ATOM 1685 C C . ASP A 1 213 ? 10.468 13.034 -4.591 1.00 95.62 213 ASP A C 1
ATOM 1687 O O . ASP A 1 213 ? 9.615 13.344 -5.427 1.00 95.62 213 ASP A O 1
ATOM 1691 N N . VAL A 1 214 ? 10.301 12.015 -3.744 1.00 96.81 214 VAL A N 1
ATOM 1692 C CA . VAL A 1 214 ? 9.063 11.227 -3.697 1.00 96.81 214 VAL A CA 1
ATOM 1693 C C . VAL A 1 214 ? 7.854 12.069 -3.281 1.00 96.81 214 VAL A C 1
ATOM 1695 O O . VAL A 1 214 ? 6.743 11.769 -3.708 1.00 96.81 214 VAL A O 1
ATOM 1698 N N . GLN A 1 215 ? 8.050 13.133 -2.494 1.00 95.94 215 GLN A N 1
ATOM 1699 C CA . GLN A 1 215 ? 6.945 13.992 -2.075 1.00 95.94 215 GLN A CA 1
ATOM 1700 C C . GLN A 1 215 ? 6.469 14.846 -3.250 1.00 95.94 215 GLN A C 1
ATOM 1702 O O . GLN A 1 215 ? 5.278 14.868 -3.522 1.00 95.94 215 GLN A O 1
ATOM 1707 N N . ASP A 1 216 ? 7.386 15.457 -4.007 1.00 96.75 216 ASP A N 1
ATOM 1708 C CA . ASP A 1 216 ? 7.028 16.223 -5.211 1.00 96.75 216 ASP A CA 1
ATOM 1709 C C . ASP A 1 216 ? 6.315 15.347 -6.261 1.00 96.75 216 ASP A C 1
ATOM 1711 O O . ASP A 1 216 ? 5.361 15.790 -6.904 1.00 96.75 216 ASP A O 1
ATOM 1715 N N . PHE A 1 217 ? 6.716 14.076 -6.386 1.00 97.44 217 PHE A N 1
ATOM 1716 C CA . PHE A 1 217 ? 6.010 13.095 -7.214 1.00 97.44 217 PHE A CA 1
ATOM 1717 C C . PHE A 1 217 ? 4.569 12.846 -6.745 1.00 97.44 217 PHE A C 1
ATOM 1719 O O . PHE A 1 217 ? 3.649 12.841 -7.567 1.00 97.44 217 PHE A O 1
ATOM 1726 N N . ILE A 1 218 ? 4.362 12.642 -5.443 1.00 96.62 218 ILE A N 1
ATOM 1727 C CA . ILE A 1 218 ? 3.029 12.435 -4.862 1.00 96.62 218 ILE A CA 1
ATOM 1728 C C . ILE A 1 218 ? 2.172 13.697 -5.039 1.00 96.62 218 ILE A C 1
ATOM 1730 O O . ILE A 1 218 ? 1.049 13.604 -5.529 1.00 96.62 218 ILE A O 1
ATOM 1734 N N . ASP A 1 219 ? 2.714 14.874 -4.729 1.00 95.25 219 ASP A N 1
ATOM 1735 C CA . ASP A 1 219 ? 1.991 16.151 -4.759 1.00 95.25 219 ASP A CA 1
ATOM 1736 C C . ASP A 1 219 ? 1.525 16.532 -6.176 1.00 95.25 219 ASP A C 1
ATOM 1738 O O . ASP A 1 219 ? 0.461 17.127 -6.351 1.00 95.25 219 ASP A O 1
ATOM 1742 N N . LYS A 1 220 ? 2.299 16.166 -7.207 1.00 94.88 220 LYS A N 1
ATOM 1743 C CA . LYS A 1 220 ? 1.977 16.413 -8.627 1.00 94.88 220 LYS A CA 1
ATOM 1744 C C . LYS A 1 220 ? 1.191 15.281 -9.290 1.00 94.88 220 LYS A C 1
ATOM 1746 O O . LYS A 1 220 ? 0.996 15.299 -10.510 1.00 94.88 220 LYS A O 1
ATOM 1751 N N . SER A 1 221 ? 0.774 14.274 -8.526 1.00 95.12 221 SER A N 1
ATOM 1752 C CA . SER A 1 221 ? 0.089 13.117 -9.087 1.00 95.12 221 SER A CA 1
ATOM 1753 C C . SER A 1 221 ? -1.377 13.373 -9.441 1.00 95.12 221 SER A C 1
ATOM 1755 O O . SER A 1 221 ? -2.065 14.166 -8.801 1.00 95.12 221 SER A O 1
ATOM 1757 N N . ALA A 1 222 ? -1.856 12.667 -10.471 1.00 92.88 222 ALA A N 1
ATOM 1758 C CA . ALA A 1 222 ? -3.265 12.648 -10.871 1.00 92.88 222 ALA A CA 1
ATOM 1759 C C . ALA A 1 222 ? -4.047 11.577 -10.075 1.00 92.88 222 ALA A C 1
ATOM 1761 O O . ALA A 1 222 ? -3.718 11.307 -8.917 1.00 92.88 222 ALA A O 1
ATOM 1762 N N . ASP A 1 223 ? -5.077 10.945 -10.659 1.00 96.81 223 ASP A N 1
ATOM 1763 C CA . ASP A 1 223 ? -5.700 9.766 -10.026 1.00 96.81 223 ASP A CA 1
ATOM 1764 C C . ASP A 1 223 ? -4.670 8.655 -9.816 1.00 96.81 223 ASP A C 1
ATOM 1766 O O . ASP A 1 223 ? -4.647 7.998 -8.772 1.00 96.81 223 ASP A O 1
ATOM 1770 N N . CYS A 1 224 ? -3.793 8.492 -10.804 1.00 98.06 224 CYS A N 1
ATOM 1771 C CA . CYS A 1 224 ? -2.629 7.632 -10.766 1.00 98.06 224 CYS A CA 1
ATOM 1772 C C . CYS A 1 224 ? -1.432 8.331 -11.421 1.00 98.06 224 CYS A C 1
ATOM 1774 O O . CYS A 1 224 ? -1.599 9.155 -12.323 1.00 98.06 224 CYS A O 1
ATOM 1776 N N . SER A 1 225 ? -0.218 7.956 -11.025 1.00 97.69 225 SER A N 1
ATOM 1777 C CA . SER A 1 225 ? 0.999 8.412 -11.697 1.00 97.69 225 SER A CA 1
ATOM 1778 C C . SER A 1 225 ? 2.089 7.356 -11.709 1.00 97.69 225 SER A C 1
ATOM 1780 O O . SER A 1 225 ? 2.140 6.472 -10.853 1.00 97.69 225 SER A O 1
ATOM 1782 N N . VAL A 1 226 ? 3.019 7.487 -12.648 1.00 98.06 226 VAL A N 1
ATOM 1783 C CA . VAL A 1 226 ? 4.192 6.618 -12.749 1.00 98.06 226 VAL A CA 1
ATOM 1784 C C . VAL A 1 226 ? 5.455 7.423 -13.008 1.00 98.06 226 VAL A C 1
ATOM 1786 O O . VAL A 1 226 ? 5.456 8.361 -13.806 1.00 98.06 226 VAL A O 1
ATOM 1789 N N . VAL A 1 227 ? 6.543 7.056 -12.333 1.00 98.12 227 VAL A N 1
ATOM 1790 C CA . VAL A 1 227 ? 7.854 7.663 -12.582 1.00 98.12 227 VAL A CA 1
ATOM 1791 C C . VAL A 1 227 ? 8.435 7.083 -13.866 1.00 98.12 227 VAL A C 1
ATOM 1793 O O . VAL A 1 227 ? 8.498 5.861 -14.025 1.00 98.12 227 VAL A O 1
ATOM 1796 N N . VAL A 1 228 ? 8.878 7.951 -14.773 1.00 97.69 228 VAL A N 1
ATOM 1797 C CA . VAL A 1 228 ? 9.455 7.560 -16.064 1.00 97.69 228 VAL A CA 1
ATOM 1798 C C . VAL A 1 228 ? 10.769 8.272 -16.345 1.00 97.69 228 VAL A C 1
ATOM 1800 O O . VAL A 1 228 ? 11.036 9.350 -15.822 1.00 97.69 228 VAL A O 1
ATOM 1803 N N . THR A 1 229 ? 11.584 7.698 -17.220 1.00 97.44 229 THR A N 1
ATOM 1804 C CA . THR A 1 229 ? 12.803 8.334 -17.717 1.00 97.44 229 THR A CA 1
ATOM 1805 C C . THR A 1 229 ? 13.086 7.954 -19.164 1.00 97.44 229 THR A C 1
ATOM 1807 O O . THR A 1 229 ? 12.536 6.977 -19.674 1.00 97.44 229 THR A O 1
ATOM 1810 N N . LYS A 1 230 ? 13.945 8.731 -19.829 1.00 96.88 230 LYS A N 1
ATOM 1811 C CA . LYS A 1 230 ? 14.331 8.471 -21.216 1.00 96.88 230 LYS A CA 1
ATOM 1812 C C . LYS A 1 230 ? 15.234 7.249 -21.317 1.00 96.88 230 LYS A C 1
ATOM 1814 O O . LYS A 1 230 ? 16.341 7.262 -20.780 1.00 96.88 230 LYS A O 1
ATOM 1819 N N . HIS A 1 231 ? 14.771 6.216 -22.013 1.00 94.69 231 HIS A N 1
ATOM 1820 C CA . HIS A 1 231 ? 15.517 4.977 -22.242 1.00 94.69 231 HIS A CA 1
ATOM 1821 C C . HIS A 1 231 ? 14.907 4.177 -23.409 1.00 94.69 231 HIS A C 1
ATOM 1823 O O . HIS A 1 231 ? 13.799 4.482 -23.841 1.00 94.69 231 HIS A O 1
ATOM 1829 N N . ASP A 1 232 ? 15.605 3.159 -23.920 1.00 91.62 232 ASP A N 1
ATOM 1830 C CA . ASP A 1 232 ? 15.166 2.374 -25.091 1.00 91.62 232 ASP A CA 1
ATOM 1831 C C . ASP A 1 232 ? 15.463 0.858 -25.012 1.00 91.62 232 ASP A C 1
ATOM 1833 O O . ASP A 1 232 ? 15.235 0.112 -25.965 1.00 91.62 232 ASP A O 1
ATOM 1837 N N . ASN A 1 233 ? 15.926 0.353 -23.866 1.00 88.44 233 ASN A N 1
ATOM 1838 C CA . ASN A 1 233 ? 16.164 -1.079 -23.673 1.00 88.44 233 ASN A CA 1
ATOM 1839 C C . ASN A 1 233 ? 14.851 -1.893 -23.522 1.00 88.44 233 ASN A C 1
ATOM 1841 O O . ASN A 1 233 ? 14.076 -1.638 -22.593 1.00 88.44 233 ASN A O 1
ATOM 1845 N N . PRO A 1 234 ? 14.611 -2.937 -24.339 1.00 87.25 234 PRO A N 1
ATOM 1846 C CA . PRO A 1 234 ? 13.372 -3.723 -24.322 1.00 87.25 234 PRO A CA 1
ATOM 1847 C C . PRO A 1 234 ? 13.149 -4.567 -23.055 1.00 87.25 234 PRO A C 1
ATOM 1849 O O . PRO A 1 234 ? 12.108 -5.205 -22.931 1.00 87.25 234 PRO A O 1
ATOM 1852 N N . HIS A 1 235 ? 14.086 -4.601 -22.104 1.00 87.62 235 HIS A N 1
ATOM 1853 C CA . HIS A 1 235 ? 13.921 -5.319 -20.836 1.00 87.62 235 HIS A CA 1
ATOM 1854 C C . HIS A 1 235 ? 13.038 -4.603 -19.806 1.00 87.62 235 HIS A C 1
ATOM 1856 O O . HIS A 1 235 ? 12.692 -5.219 -18.795 1.00 87.62 235 HIS A O 1
ATOM 1862 N N . HIS A 1 236 ? 12.670 -3.345 -20.055 1.00 91.25 236 HIS A N 1
ATOM 1863 C CA . HIS A 1 236 ? 11.852 -2.536 -19.150 1.00 91.25 236 HIS A CA 1
ATOM 1864 C C . HIS A 1 236 ? 10.416 -2.374 -19.652 1.00 91.25 236 HIS A C 1
ATOM 1866 O O . HIS A 1 236 ? 10.065 -2.763 -20.769 1.00 91.25 236 HIS A O 1
ATOM 1872 N N . SER A 1 237 ? 9.581 -1.788 -18.804 1.00 95.06 237 SER A N 1
ATOM 1873 C CA . SER A 1 237 ? 8.222 -1.370 -19.134 1.00 95.06 237 SER A CA 1
ATOM 1874 C C . SER A 1 237 ? 8.228 0.066 -19.655 1.00 95.06 237 SER A C 1
ATOM 1876 O O . SER A 1 237 ? 9.043 0.875 -19.216 1.00 95.06 237 SER A O 1
ATOM 1878 N N . TYR A 1 238 ? 7.316 0.395 -20.564 1.00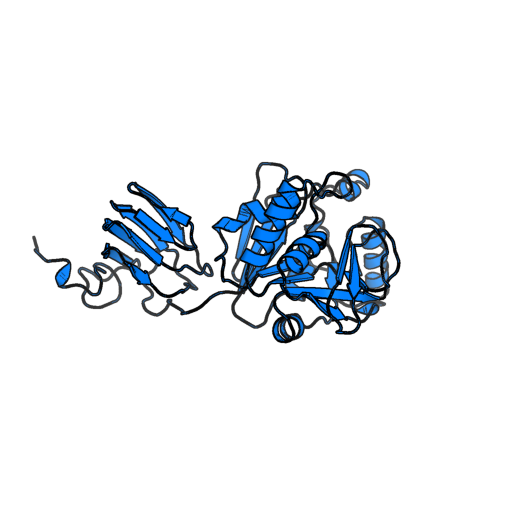 97.94 238 TYR A N 1
ATOM 1879 C CA . TYR A 1 238 ? 7.252 1.693 -21.233 1.00 97.94 238 TYR A CA 1
ATOM 1880 C C . TYR A 1 238 ? 5.841 2.262 -21.186 1.00 97.94 238 TYR A C 1
ATOM 1882 O O . TYR A 1 238 ? 4.873 1.528 -21.375 1.00 97.94 238 TYR A O 1
ATOM 1890 N N . ALA A 1 239 ? 5.737 3.573 -20.971 1.00 97.88 239 ALA A N 1
ATOM 1891 C CA . ALA A 1 239 ? 4.478 4.309 -21.007 1.00 97.88 239 ALA A CA 1
ATOM 1892 C C . ALA A 1 239 ? 4.409 5.182 -22.264 1.00 97.88 239 ALA A C 1
ATOM 1894 O O . ALA A 1 239 ? 5.287 6.007 -22.517 1.00 97.88 239 ALA A O 1
ATOM 1895 N N . LYS A 1 240 ? 3.356 5.038 -23.060 1.00 97.75 240 LYS A N 1
ATOM 1896 C CA . LYS A 1 240 ? 3.075 5.922 -24.191 1.00 97.75 240 LYS A CA 1
ATOM 1897 C C . LYS A 1 240 ? 2.187 7.068 -23.734 1.00 97.75 240 LYS A C 1
ATOM 1899 O O . LYS A 1 240 ? 1.142 6.845 -23.130 1.00 97.75 240 LYS A O 1
ATOM 1904 N N . VAL A 1 241 ? 2.587 8.291 -24.058 1.00 95.56 241 VAL A N 1
ATOM 1905 C CA . VAL A 1 241 ? 1.925 9.513 -23.592 1.00 95.56 241 VAL A CA 1
ATOM 1906 C C . VAL A 1 241 ? 1.238 10.227 -24.758 1.00 95.56 241 VAL A C 1
ATOM 1908 O O . VAL A 1 241 ? 1.794 10.304 -25.855 1.00 95.56 241 VAL A O 1
ATOM 1911 N N . GLY A 1 242 ? 0.016 10.701 -24.521 1.00 91.88 242 GLY A N 1
ATOM 1912 C CA . GLY A 1 242 ? -0.801 11.469 -25.455 1.00 91.88 242 GLY A CA 1
ATOM 1913 C C . GLY A 1 242 ? -0.376 12.936 -25.573 1.00 91.88 242 GLY A C 1
ATOM 1914 O O . GLY A 1 242 ? 0.623 13.379 -25.008 1.00 91.88 242 GLY A O 1
ATOM 1915 N N . LYS A 1 243 ? -1.151 13.719 -26.334 1.00 83.88 243 LYS A N 1
ATOM 1916 C CA . LYS A 1 243 ? -0.898 15.163 -26.532 1.00 83.88 243 LYS A CA 1
ATOM 1917 C C . LYS A 1 243 ? -1.201 16.008 -25.291 1.00 83.88 243 LYS A C 1
ATOM 1919 O O . LYS A 1 243 ? -0.696 17.115 -25.174 1.00 83.88 243 LYS A O 1
ATOM 1924 N N . ASP A 1 244 ? -2.036 15.487 -24.408 1.00 86.19 244 ASP A N 1
ATOM 1925 C CA . ASP A 1 244 ? -2.446 16.048 -23.120 1.00 86.19 244 ASP A CA 1
ATOM 1926 C C . ASP A 1 244 ? -1.483 15.692 -21.976 1.00 86.19 244 ASP A C 1
ATOM 1928 O O . ASP A 1 244 ? -1.754 16.009 -20.822 1.00 86.19 244 ASP A O 1
ATOM 1932 N N . HIS A 1 245 ? -0.355 15.048 -22.295 1.00 83.81 245 HIS A N 1
ATOM 1933 C CA . HIS A 1 245 ? 0.619 14.531 -21.337 1.00 83.81 245 HIS A CA 1
ATOM 1934 C C . HIS A 1 245 ? 0.101 13.400 -20.430 1.00 83.81 245 HIS A C 1
ATOM 1936 O O . HIS A 1 245 ? 0.791 13.018 -19.486 1.00 83.81 245 HIS A O 1
ATOM 1942 N N . LEU A 1 246 ? -1.046 12.794 -20.757 1.00 94.62 246 LEU A N 1
ATOM 1943 C CA . LEU A 1 246 ? -1.569 11.624 -20.053 1.00 94.62 246 LEU A CA 1
ATOM 1944 C C . LEU A 1 246 ? -1.084 10.320 -20.691 1.00 94.62 246 LEU A C 1
ATOM 1946 O O . LEU A 1 246 ? -0.860 10.233 -21.901 1.00 94.62 246 LEU A O 1
ATOM 1950 N N . VAL A 1 247 ? -0.912 9.281 -19.878 1.00 97.31 247 VAL A N 1
ATOM 1951 C CA . VAL A 1 247 ? -0.581 7.939 -20.365 1.00 97.31 247 VAL A CA 1
ATOM 1952 C C . VAL A 1 247 ? -1.789 7.358 -21.096 1.00 97.31 247 VAL A C 1
ATOM 1954 O O . VAL A 1 247 ? -2.906 7.366 -20.594 1.00 97.31 247 VAL A O 1
ATOM 1957 N N . THR A 1 248 ? -1.535 6.833 -22.290 1.00 97.50 248 THR A N 1
ATOM 1958 C CA . THR A 1 248 ? -2.539 6.224 -23.178 1.00 97.50 248 THR A CA 1
ATOM 1959 C C . THR A 1 248 ? -2.387 4.711 -23.284 1.00 97.50 248 THR A C 1
ATOM 1961 O O . THR A 1 248 ? -3.342 4.020 -23.618 1.00 97.50 248 THR A O 1
ATOM 1964 N N . GLU A 1 249 ? -1.188 4.191 -23.018 1.00 97.81 249 GLU A N 1
ATOM 1965 C CA . GLU A 1 249 ? -0.869 2.766 -23.090 1.00 97.81 249 GLU A CA 1
ATOM 1966 C C . GLU A 1 249 ? 0.385 2.491 -22.253 1.00 97.81 249 GLU A C 1
ATOM 1968 O O . GLU A 1 249 ? 1.337 3.278 -22.273 1.00 97.81 249 GLU A O 1
ATOM 1973 N N . VAL A 1 250 ? 0.414 1.360 -21.551 1.00 97.75 250 VAL A N 1
ATOM 1974 C CA . VAL A 1 250 ? 1.616 0.823 -20.905 1.00 97.75 250 VAL A CA 1
ATOM 1975 C C . VAL A 1 250 ? 1.918 -0.563 -21.455 1.00 97.75 250 VAL A C 1
ATOM 1977 O O . VAL A 1 250 ? 1.036 -1.417 -21.527 1.00 97.75 250 VAL A O 1
ATOM 1980 N N . ALA A 1 251 ? 3.179 -0.815 -21.803 1.00 97.00 251 ALA A N 1
ATOM 1981 C CA . ALA A 1 251 ? 3.634 -2.129 -22.241 1.00 97.00 251 ALA A CA 1
ATOM 1982 C C . ALA A 1 251 ? 4.818 -2.620 -21.406 1.00 97.00 251 ALA A C 1
ATOM 1984 O O . ALA A 1 251 ? 5.801 -1.912 -21.199 1.00 97.00 251 ALA A O 1
ATOM 1985 N N . GLU A 1 252 ? 4.743 -3.868 -20.952 1.00 96.38 252 GLU A N 1
ATOM 1986 C CA . GLU A 1 252 ? 5.814 -4.546 -20.224 1.00 96.38 252 GLU A CA 1
ATOM 1987 C C . GLU A 1 252 ? 6.744 -5.263 -21.213 1.00 96.38 252 GLU A C 1
ATOM 1989 O O . GLU A 1 252 ? 6.281 -6.034 -22.056 1.00 96.38 252 GLU A O 1
ATOM 1994 N N . LYS A 1 253 ? 8.061 -5.034 -21.099 1.00 93.00 253 LYS A N 1
ATOM 1995 C CA . LYS A 1 253 ? 9.105 -5.654 -21.942 1.00 93.00 253 LYS A CA 1
ATOM 1996 C C . LYS A 1 253 ? 8.922 -5.429 -23.448 1.00 93.00 253 LYS A C 1
ATOM 1998 O O . LYS A 1 253 ? 9.231 -6.290 -24.273 1.00 93.00 253 LYS A O 1
ATOM 2003 N N . LYS A 1 254 ? 8.391 -4.263 -23.808 1.00 94.12 254 LYS A N 1
ATOM 2004 C CA . LYS A 1 254 ? 8.182 -3.831 -25.190 1.00 94.12 254 LYS A CA 1
ATOM 2005 C C . LYS A 1 254 ? 8.326 -2.316 -25.255 1.00 94.12 254 LYS A C 1
ATOM 2007 O O . LYS A 1 254 ? 7.594 -1.596 -24.584 1.00 94.12 254 LYS A O 1
ATOM 2012 N N . VAL A 1 255 ? 9.252 -1.843 -26.084 1.00 96.56 255 VAL A N 1
ATOM 2013 C CA . VAL A 1 255 ? 9.470 -0.409 -26.304 1.00 96.56 255 VAL A CA 1
ATOM 2014 C C . VAL A 1 255 ? 8.319 0.135 -27.151 1.00 96.56 255 VAL A C 1
ATOM 2016 O O . VAL A 1 255 ? 8.169 -0.245 -28.311 1.00 96.56 255 VAL A O 1
ATOM 2019 N N . ILE A 1 256 ? 7.487 0.993 -26.561 1.00 96.94 256 ILE A N 1
ATOM 2020 C CA . ILE A 1 256 ? 6.368 1.677 -27.240 1.00 96.94 256 ILE A CA 1
ATOM 2021 C C . ILE A 1 256 ? 6.514 3.209 -27.240 1.00 96.94 256 ILE A C 1
ATOM 2023 O O . ILE A 1 256 ? 5.703 3.913 -27.843 1.00 96.94 256 ILE A O 1
ATOM 2027 N N . SER A 1 257 ? 7.542 3.722 -26.561 1.00 97.12 257 SER A N 1
ATOM 2028 C CA . SER A 1 257 ? 7.907 5.137 -26.429 1.00 97.12 257 SER A CA 1
ATOM 2029 C C . SER A 1 257 ? 9.355 5.249 -25.926 1.00 97.12 257 SER A C 1
ATOM 2031 O O . SER A 1 257 ? 9.994 4.231 -25.669 1.00 97.12 257 SER A O 1
ATOM 2033 N N . ASP A 1 258 ? 9.854 6.474 -25.736 1.00 96.31 258 ASP A N 1
ATOM 2034 C CA . ASP A 1 258 ? 11.124 6.737 -25.047 1.00 96.31 258 ASP A CA 1
ATOM 2035 C C . ASP A 1 258 ? 10.986 6.771 -23.514 1.00 96.31 258 ASP A C 1
ATOM 2037 O O . ASP A 1 258 ? 11.977 6.985 -22.827 1.00 96.31 258 ASP A O 1
ATOM 2041 N N . LYS A 1 259 ? 9.785 6.573 -22.951 1.00 97.44 259 LYS A N 1
ATOM 2042 C CA . LYS A 1 259 ? 9.512 6.731 -21.513 1.00 97.44 259 LYS A CA 1
ATOM 2043 C C . LYS A 1 259 ? 9.492 5.386 -20.796 1.00 97.44 259 LYS A C 1
ATOM 2045 O O . LYS A 1 259 ? 8.431 4.782 -20.622 1.00 97.44 259 LYS A O 1
ATOM 2050 N N . ALA A 1 260 ? 10.664 4.928 -20.368 1.00 97.50 260 ALA A N 1
ATOM 2051 C CA . ALA A 1 260 ? 10.794 3.740 -19.532 1.00 97.50 260 ALA A CA 1
ATOM 2052 C C . ALA A 1 260 ? 10.288 4.008 -18.111 1.00 97.50 260 ALA A C 1
ATOM 2054 O O . ALA A 1 260 ? 10.596 5.042 -17.523 1.00 97.50 260 ALA A O 1
ATOM 2055 N N . ILE A 1 261 ? 9.538 3.065 -17.549 1.00 97.44 261 ILE A N 1
ATOM 2056 C CA . ILE A 1 261 ? 9.003 3.121 -16.189 1.00 97.44 261 ILE A CA 1
ATOM 2057 C C . ILE A 1 261 ? 10.113 2.794 -15.186 1.00 97.44 261 ILE A C 1
ATOM 2059 O O . ILE A 1 261 ? 10.706 1.716 -15.218 1.00 97.44 261 ILE A O 1
ATOM 2063 N N . ALA A 1 262 ? 10.339 3.703 -14.239 1.00 96.81 262 ALA A N 1
ATOM 2064 C CA . ALA A 1 262 ? 11.403 3.621 -13.239 1.00 96.81 262 ALA A CA 1
ATOM 2065 C C . ALA A 1 262 ? 10.988 2.861 -11.958 1.00 96.81 262 ALA A C 1
ATOM 2067 O O . ALA A 1 262 ? 11.620 2.981 -10.912 1.00 96.81 262 ALA A O 1
ATOM 2068 N N . GLY A 1 263 ? 9.913 2.069 -12.033 1.00 95.38 263 GLY A N 1
ATOM 2069 C CA . GLY A 1 263 ? 9.491 1.136 -10.984 1.00 95.38 263 GLY A CA 1
ATOM 2070 C C . GLY A 1 263 ? 8.855 1.759 -9.743 1.00 95.38 263 GLY A C 1
ATOM 2071 O O . GLY A 1 263 ? 8.806 1.081 -8.720 1.00 95.38 263 GLY A O 1
ATOM 2072 N N . VAL A 1 264 ? 8.362 2.997 -9.828 1.00 98.12 264 VAL A N 1
ATOM 2073 C CA . VAL A 1 264 ? 7.577 3.655 -8.774 1.00 98.12 264 VAL A CA 1
ATOM 2074 C C . VAL A 1 264 ? 6.228 4.087 -9.340 1.00 98.12 264 VAL A C 1
ATOM 2076 O O . VAL A 1 264 ? 6.159 4.749 -10.378 1.00 98.12 264 VAL A O 1
ATOM 2079 N N . TYR A 1 265 ? 5.165 3.685 -8.652 1.00 98.44 265 TYR A N 1
ATOM 2080 C CA . TYR A 1 265 ? 3.776 3.798 -9.085 1.00 98.44 265 TYR A CA 1
ATOM 2081 C C . TYR A 1 265 ? 2.961 4.408 -7.952 1.00 98.44 265 TYR A C 1
ATOM 2083 O O . TYR A 1 265 ? 3.042 3.928 -6.824 1.00 98.44 265 TYR A O 1
ATOM 2091 N N . PHE A 1 266 ? 2.161 5.424 -8.238 1.00 98.50 266 PHE A N 1
ATOM 2092 C CA . PHE A 1 266 ? 1.272 6.044 -7.267 1.00 98.50 266 PHE A CA 1
ATOM 2093 C C . PHE A 1 266 ? -0.183 5.892 -7.697 1.00 98.50 266 PHE A C 1
ATOM 2095 O O . PHE A 1 266 ? -0.518 6.063 -8.868 1.00 98.50 266 PHE A O 1
ATOM 2102 N N . TYR A 1 267 ? -1.038 5.620 -6.719 1.00 98.56 267 TYR A N 1
ATOM 2103 C CA . TYR A 1 267 ? -2.482 5.559 -6.853 1.00 98.56 267 TYR A CA 1
ATOM 2104 C C . TYR A 1 267 ? -3.080 6.396 -5.733 1.00 98.56 267 TYR A C 1
ATOM 2106 O O . TYR A 1 267 ? -2.847 6.132 -4.551 1.00 98.56 267 TYR A O 1
ATOM 2114 N N . LYS A 1 268 ? -3.900 7.382 -6.093 1.00 97.75 268 LYS A N 1
ATOM 2115 C CA . LYS A 1 268 ? -4.593 8.234 -5.122 1.00 97.75 268 LYS A CA 1
ATOM 2116 C C . LYS A 1 268 ? -5.513 7.429 -4.203 1.00 97.75 268 LYS A C 1
ATOM 2118 O O . LYS A 1 268 ? -5.752 7.841 -3.072 1.00 97.75 268 LYS A O 1
ATOM 2123 N N . LYS A 1 269 ? -6.015 6.290 -4.693 1.00 97.19 269 LYS A N 1
ATOM 2124 C CA . LYS A 1 269 ? -6.800 5.312 -3.938 1.00 97.19 269 LYS A CA 1
ATOM 2125 C C . LYS A 1 269 ? -6.322 3.903 -4.259 1.00 97.19 269 LYS A C 1
ATOM 2127 O O . LYS A 1 269 ? -6.246 3.530 -5.429 1.00 97.19 269 LYS A O 1
ATOM 2132 N N . ALA A 1 270 ? -6.070 3.099 -3.234 1.00 97.19 270 ALA A N 1
ATOM 2133 C CA . ALA A 1 270 ? -5.601 1.726 -3.363 1.00 97.19 270 ALA A CA 1
ATOM 2134 C C . ALA A 1 270 ? -6.545 0.864 -4.212 1.00 97.19 270 ALA A C 1
ATOM 2136 O O . ALA A 1 270 ? -6.085 0.021 -4.984 1.00 97.19 270 ALA A O 1
ATOM 2137 N N . LYS A 1 271 ? -7.860 1.116 -4.138 1.00 96.25 271 LYS A N 1
ATOM 2138 C CA . LYS A 1 271 ? -8.849 0.398 -4.950 1.00 96.25 271 LYS A CA 1
ATOM 2139 C C . LYS A 1 271 ? -8.597 0.500 -6.454 1.00 96.25 271 LYS A C 1
ATOM 2141 O O . LYS A 1 271 ? -8.885 -0.459 -7.151 1.00 96.25 271 LYS A O 1
ATOM 2146 N N . TYR A 1 272 ? -8.023 1.602 -6.949 1.00 98.25 272 TYR A N 1
ATOM 2147 C CA . TYR A 1 272 ? -7.734 1.758 -8.379 1.00 98.25 272 TYR A CA 1
ATOM 2148 C C . TYR A 1 272 ? -6.747 0.692 -8.858 1.00 98.25 272 TYR A C 1
ATOM 2150 O O . TYR A 1 272 ? -6.959 0.065 -9.893 1.00 98.25 272 TYR A O 1
ATOM 2158 N N . PHE A 1 273 ? -5.706 0.431 -8.062 1.00 98.50 273 PHE A N 1
ATOM 2159 C CA . PHE A 1 273 ? -4.769 -0.648 -8.339 1.00 98.50 273 PHE A CA 1
ATOM 2160 C C . PHE A 1 273 ? -5.434 -2.018 -8.202 1.00 98.50 273 PHE A C 1
ATOM 2162 O O . PHE A 1 273 ? -5.320 -2.835 -9.108 1.00 98.50 273 PHE A O 1
ATOM 2169 N N . PHE A 1 274 ? -6.122 -2.287 -7.089 1.00 97.94 274 PHE A N 1
ATOM 2170 C CA . PHE A 1 274 ? -6.647 -3.628 -6.814 1.00 97.94 274 PHE A CA 1
ATOM 2171 C C . PHE A 1 274 ? -7.792 -4.038 -7.750 1.00 97.94 274 PHE A C 1
ATOM 2173 O O . PHE A 1 274 ? -7.848 -5.189 -8.179 1.00 97.94 274 PHE A O 1
ATOM 2180 N N . GLU A 1 275 ? -8.676 -3.114 -8.124 1.00 97.62 275 GLU A N 1
ATOM 2181 C CA . GLU A 1 275 ? -9.731 -3.364 -9.112 1.00 97.62 275 GLU A CA 1
ATOM 2182 C C . GLU A 1 275 ? -9.127 -3.591 -10.505 1.00 97.62 275 GLU A C 1
ATOM 2184 O O . GLU A 1 275 ? -9.450 -4.591 -11.146 1.00 97.62 275 GLU A O 1
ATOM 2189 N N . GLY A 1 276 ? -8.179 -2.747 -10.938 1.00 98.19 276 GLY A N 1
ATOM 2190 C CA . GLY A 1 276 ? -7.466 -2.941 -12.206 1.00 98.19 276 GLY A CA 1
ATOM 2191 C C . GLY A 1 276 ? -6.646 -4.236 -12.239 1.00 98.19 276 GLY A C 1
ATOM 2192 O O . GLY A 1 276 ? -6.615 -4.935 -13.248 1.00 98.19 276 GLY A O 1
ATOM 2193 N N . ALA A 1 277 ? -6.029 -4.615 -11.118 1.00 98.12 277 ALA A N 1
ATOM 2194 C CA . ALA A 1 277 ? -5.310 -5.874 -10.966 1.00 98.12 277 ALA A CA 1
ATOM 2195 C C . ALA A 1 277 ? -6.226 -7.088 -11.166 1.00 98.12 277 ALA A C 1
ATOM 2197 O O . ALA A 1 277 ? -5.850 -8.016 -11.881 1.00 98.12 277 ALA A O 1
ATOM 2198 N N . ARG A 1 278 ? -7.429 -7.080 -10.573 1.00 97.62 278 ARG A N 1
ATOM 2199 C CA . ARG A 1 278 ? -8.419 -8.151 -10.772 1.00 97.62 278 ARG A CA 1
ATOM 2200 C C . ARG A 1 278 ? -8.893 -8.206 -12.221 1.00 97.62 278 ARG A C 1
ATOM 2202 O O . ARG A 1 278 ? -8.858 -9.280 -12.802 1.00 97.62 278 ARG A O 1
ATOM 2209 N N . GLN A 1 279 ? -9.218 -7.065 -12.833 1.00 97.94 279 GLN A N 1
ATOM 2210 C CA . GLN A 1 279 ? -9.617 -7.014 -14.248 1.00 97.94 279 GLN A CA 1
ATOM 2211 C C . GLN A 1 279 ? -8.527 -7.580 -15.174 1.00 97.94 279 GLN A C 1
ATOM 2213 O O . GLN A 1 279 ? -8.817 -8.363 -16.078 1.00 97.94 279 GLN A O 1
ATOM 2218 N N . MET A 1 280 ? -7.261 -7.239 -14.916 1.00 97.38 280 MET A N 1
ATOM 2219 C CA . MET A 1 280 ? -6.113 -7.773 -15.652 1.00 97.38 280 MET A CA 1
ATOM 2220 C C . MET A 1 280 ? -5.984 -9.298 -15.494 1.00 97.38 280 MET A C 1
ATOM 2222 O O . MET A 1 280 ? -5.661 -9.990 -16.462 1.00 97.38 280 MET A O 1
ATOM 2226 N N . ILE A 1 281 ? -6.229 -9.822 -14.287 1.00 97.25 281 ILE A N 1
ATOM 2227 C CA . ILE A 1 281 ? -6.215 -11.263 -13.997 1.00 97.25 281 ILE A CA 1
ATOM 2228 C C . ILE A 1 281 ? -7.384 -11.975 -14.679 1.00 97.25 281 ILE A C 1
ATOM 2230 O O . ILE A 1 281 ? -7.162 -13.006 -15.310 1.00 97.25 281 ILE A O 1
ATOM 2234 N N . ASP A 1 282 ? -8.591 -11.416 -14.610 1.00 97.62 282 ASP A N 1
ATOM 2235 C CA . ASP A 1 282 ? -9.799 -11.980 -15.222 1.00 97.62 282 ASP A CA 1
ATOM 2236 C C . ASP A 1 282 ? -9.662 -12.085 -16.749 1.00 97.62 282 ASP A C 1
ATOM 2238 O O . ASP A 1 282 ? -10.153 -13.030 -17.366 1.00 97.62 282 ASP A O 1
ATOM 2242 N N . LYS A 1 283 ? -8.938 -11.141 -17.361 1.00 97.75 283 LYS A N 1
ATOM 2243 C CA . LYS A 1 283 ? -8.591 -11.135 -18.792 1.00 97.75 283 LYS A CA 1
ATOM 2244 C C . LYS A 1 283 ? -7.333 -11.954 -19.132 1.00 97.75 283 LYS A C 1
ATOM 2246 O O . LYS A 1 283 ? -6.945 -12.000 -20.297 1.00 97.75 283 LYS A O 1
ATOM 2251 N N . ASP A 1 284 ? -6.681 -12.556 -18.136 1.00 96.62 284 ASP A N 1
ATOM 2252 C CA . ASP A 1 284 ? -5.416 -13.301 -18.232 1.00 96.62 284 ASP A CA 1
ATOM 2253 C C . ASP A 1 284 ? -4.291 -12.546 -18.974 1.00 96.62 284 ASP A C 1
ATOM 2255 O O . ASP A 1 284 ? -3.504 -13.114 -19.736 1.00 96.62 284 ASP A O 1
ATOM 2259 N N . LEU A 1 285 ? -4.189 -11.232 -18.750 1.00 95.06 285 LEU A N 1
ATOM 2260 C CA . LEU A 1 285 ? -3.213 -10.367 -19.421 1.00 95.06 285 LEU A CA 1
ATOM 2261 C C . LEU A 1 285 ? -1.820 -10.509 -18.796 1.00 95.06 285 LEU A C 1
ATOM 2263 O O . LEU A 1 285 ? -1.372 -9.696 -17.984 1.00 95.06 285 LEU A O 1
ATOM 2267 N N . ARG A 1 286 ? -1.115 -11.570 -19.187 1.00 94.81 286 ARG A N 1
ATOM 2268 C CA . ARG A 1 286 ? 0.236 -11.882 -18.709 1.00 94.81 286 ARG A CA 1
ATOM 2269 C C . ARG A 1 286 ? 1.309 -11.494 -19.708 1.00 94.81 286 ARG A C 1
ATOM 2271 O O . ARG A 1 286 ? 1.137 -11.590 -20.920 1.00 94.81 286 ARG A O 1
ATOM 2278 N N . VAL A 1 287 ? 2.494 -11.203 -19.181 1.00 92.38 287 VAL A N 1
ATOM 2279 C CA . VAL A 1 287 ? 3.718 -11.083 -19.977 1.00 92.38 287 VAL A CA 1
ATOM 2280 C C . VAL A 1 287 ? 4.699 -12.140 -19.493 1.00 92.38 287 VAL A C 1
ATOM 2282 O O . VAL A 1 287 ? 5.004 -12.219 -18.313 1.00 92.38 287 VAL A O 1
ATOM 2285 N N . ASN A 1 288 ? 5.183 -13.011 -20.382 1.00 90.50 288 ASN A N 1
ATOM 2286 C CA . ASN A 1 288 ? 6.038 -14.152 -20.005 1.00 90.50 288 ASN A CA 1
ATOM 2287 C C . ASN A 1 288 ? 5.469 -15.023 -18.856 1.00 90.50 288 ASN A C 1
ATOM 2289 O O . ASN A 1 288 ? 6.224 -15.515 -18.020 1.00 90.50 288 ASN A O 1
ATOM 2293 N N . GLY A 1 289 ? 4.143 -15.192 -18.798 1.00 90.75 289 GLY A N 1
ATOM 2294 C CA . GLY A 1 289 ? 3.467 -16.022 -17.792 1.00 90.75 289 GLY A CA 1
ATOM 2295 C C . GLY A 1 289 ? 3.245 -15.369 -16.419 1.00 90.75 289 GLY A C 1
ATOM 2296 O O . GLY A 1 289 ? 2.670 -16.014 -15.540 1.00 90.75 289 GLY A O 1
ATOM 2297 N N . GLU A 1 290 ? 3.632 -14.104 -16.232 1.00 92.25 290 GLU A N 1
ATOM 2298 C CA . GLU A 1 290 ? 3.494 -13.365 -14.969 1.00 92.25 290 GLU A CA 1
ATOM 2299 C C . GLU A 1 290 ? 2.605 -12.120 -15.116 1.00 92.25 290 GLU A C 1
ATOM 2301 O O . GLU A 1 290 ? 2.534 -11.508 -16.186 1.00 92.25 290 GLU A O 1
ATOM 2306 N N . PHE A 1 291 ? 1.978 -11.718 -14.007 1.00 95.31 291 PHE A N 1
ATOM 2307 C CA . PHE A 1 291 ? 1.238 -10.462 -13.886 1.00 95.31 291 PHE A CA 1
ATOM 2308 C C . PHE A 1 291 ? 2.125 -9.365 -13.273 1.00 95.31 291 PHE A C 1
ATOM 2310 O O . PHE A 1 291 ? 2.516 -9.438 -12.100 1.00 95.31 291 PHE A O 1
ATOM 2317 N N . TYR A 1 292 ? 2.463 -8.357 -14.076 1.00 95.06 292 TYR A N 1
ATOM 2318 C CA . TYR A 1 292 ? 3.322 -7.230 -13.689 1.00 95.06 292 TYR A CA 1
ATOM 2319 C C . TYR A 1 292 ? 2.496 -6.046 -13.179 1.00 95.06 292 TYR A C 1
ATOM 2321 O O . TYR A 1 292 ? 1.333 -5.909 -13.532 1.00 95.06 292 TYR A O 1
ATOM 2329 N N . ASN A 1 293 ? 3.098 -5.173 -12.363 1.00 95.44 293 ASN A N 1
ATOM 2330 C CA . ASN A 1 293 ? 2.405 -3.983 -11.850 1.00 95.44 293 ASN A CA 1
ATOM 2331 C C . ASN A 1 293 ? 2.146 -2.944 -12.950 1.00 95.44 293 ASN A C 1
ATOM 2333 O O . ASN A 1 293 ? 1.134 -2.257 -12.908 1.00 95.44 293 ASN A O 1
ATOM 2337 N N . SER A 1 294 ? 3.053 -2.823 -13.925 1.00 95.00 294 SER A N 1
ATOM 2338 C CA . SER A 1 294 ? 2.984 -1.775 -14.948 1.00 95.00 294 SER A CA 1
ATOM 2339 C C . SER A 1 294 ? 1.732 -1.861 -15.842 1.00 95.00 294 SER A C 1
ATOM 2341 O O . SER A 1 294 ? 1.082 -0.829 -16.016 1.00 95.00 294 SER A O 1
ATOM 2343 N N . PRO A 1 295 ? 1.300 -3.038 -16.352 1.00 96.38 295 PRO A N 1
ATOM 2344 C CA . PRO A 1 295 ? 0.167 -3.112 -17.273 1.00 96.38 295 PRO A CA 1
ATOM 2345 C C . PRO A 1 295 ? -1.191 -2.898 -16.600 1.00 96.38 295 PRO A C 1
ATOM 2347 O O . PRO A 1 295 ? -2.170 -2.690 -17.311 1.00 96.38 295 PRO A O 1
ATOM 2350 N N . VAL A 1 296 ? -1.258 -2.884 -15.260 1.00 98.06 296 VAL A N 1
ATOM 2351 C CA . VAL A 1 296 ? -2.483 -2.549 -14.509 1.00 98.06 296 VAL A CA 1
ATOM 2352 C C . VAL A 1 296 ? -3.015 -1.170 -14.913 1.00 98.06 296 VAL A C 1
ATOM 2354 O O . VAL A 1 296 ? -4.225 -0.959 -14.931 1.00 98.06 296 VAL A O 1
ATOM 2357 N N . PHE A 1 297 ? -2.140 -0.246 -15.328 1.00 98.00 297 PHE A N 1
ATOM 2358 C CA . PHE A 1 297 ? -2.576 1.056 -15.828 1.00 98.00 297 PHE A CA 1
ATOM 2359 C C . PHE A 1 297 ? -3.471 0.982 -17.063 1.00 98.00 297 PHE A C 1
ATOM 2361 O O . PHE A 1 297 ? -4.315 1.855 -17.213 1.00 98.00 297 PHE A O 1
ATOM 2368 N N . ASN A 1 298 ? -3.353 -0.038 -17.917 1.00 98.06 298 ASN A N 1
ATOM 2369 C CA . ASN A 1 298 ? -4.247 -0.162 -19.072 1.00 98.06 298 ASN A CA 1
ATOM 2370 C C . ASN A 1 298 ? -5.702 -0.384 -18.633 1.00 98.06 298 ASN A C 1
ATOM 2372 O O . ASN A 1 298 ? -6.616 0.172 -19.233 1.00 98.06 298 ASN A O 1
ATOM 2376 N N . GLU A 1 299 ? -5.910 -1.138 -17.552 1.00 98.12 299 GLU A N 1
ATOM 2377 C CA . GLU A 1 299 ? -7.236 -1.346 -16.964 1.00 98.12 299 GLU A CA 1
ATOM 2378 C C . GLU A 1 299 ? -7.744 -0.072 -16.281 1.00 98.12 299 GLU A C 1
ATOM 2380 O O . GLU A 1 299 ? -8.911 0.280 -16.392 1.00 98.12 299 GLU A O 1
ATOM 2385 N N . ILE A 1 300 ? -6.861 0.682 -15.629 1.00 96.62 300 ILE A N 1
ATOM 2386 C CA . ILE A 1 300 ? -7.201 1.974 -15.012 1.00 96.62 300 ILE A CA 1
ATOM 2387 C C . ILE A 1 300 ? -7.633 2.994 -16.071 1.00 96.62 300 ILE A C 1
ATOM 2389 O O . ILE A 1 300 ? -8.665 3.639 -15.904 1.00 96.62 300 ILE A O 1
ATOM 2393 N N . ILE A 1 301 ? -6.897 3.085 -17.180 1.00 96.94 301 ILE A N 1
ATOM 2394 C CA . ILE A 1 301 ? -7.238 3.941 -18.325 1.00 96.94 301 ILE A CA 1
ATOM 2395 C C . ILE A 1 301 ? -8.584 3.514 -18.927 1.00 96.94 301 ILE A C 1
ATOM 2397 O O . ILE A 1 301 ? -9.406 4.365 -19.250 1.00 96.94 301 ILE A O 1
ATOM 2401 N N . ALA A 1 302 ? -8.846 2.207 -19.035 1.00 96.81 302 ALA A N 1
ATOM 2402 C CA . ALA A 1 302 ? -10.126 1.687 -19.519 1.00 96.81 302 ALA A CA 1
ATOM 2403 C C . ALA A 1 302 ? -11.314 1.984 -18.582 1.00 96.81 302 ALA A C 1
ATOM 2405 O O . ALA A 1 302 ? -12.456 1.934 -19.029 1.00 96.81 302 ALA A O 1
ATOM 2406 N N . ASN A 1 303 ? -11.052 2.306 -17.311 1.00 96.06 303 ASN A N 1
ATOM 2407 C CA . ASN A 1 303 ? -12.047 2.747 -16.328 1.00 96.06 303 ASN A CA 1
ATOM 2408 C C . ASN A 1 303 ? -12.146 4.286 -16.235 1.00 96.06 303 ASN A C 1
ATOM 2410 O O . ASN A 1 303 ? -12.581 4.807 -15.209 1.00 96.06 303 ASN A O 1
ATOM 2414 N N . ASP A 1 304 ? -11.710 5.011 -17.273 1.00 95.94 304 ASP A N 1
ATOM 2415 C CA . ASP A 1 304 ? -11.752 6.479 -17.381 1.00 95.94 304 ASP A CA 1
ATOM 2416 C C . ASP A 1 304 ? -10.984 7.230 -16.270 1.00 95.94 304 ASP A C 1
ATOM 2418 O O . ASP A 1 304 ? -11.248 8.401 -15.987 1.00 95.94 304 ASP A O 1
ATOM 2422 N N . LEU A 1 305 ? -10.006 6.573 -15.634 1.00 96.81 305 LEU A N 1
ATOM 2423 C CA . LEU A 1 305 ? -9.124 7.196 -14.646 1.00 96.81 305 LEU A CA 1
ATOM 2424 C C . LEU A 1 305 ? -7.859 7.750 -15.302 1.00 96.81 305 LEU A C 1
ATOM 2426 O O . LEU A 1 305 ? -7.289 7.170 -16.229 1.00 96.81 305 LEU A O 1
ATOM 2430 N N . THR A 1 306 ? -7.374 8.870 -14.769 1.00 96.88 306 THR A N 1
ATOM 2431 C CA . THR A 1 306 ? -6.205 9.558 -15.323 1.00 96.88 306 THR A CA 1
ATOM 2432 C C . THR A 1 306 ? -4.891 8.973 -14.809 1.00 96.88 306 THR A C 1
ATOM 2434 O O . THR A 1 306 ? -4.694 8.777 -13.609 1.00 96.88 306 THR A O 1
ATOM 2437 N N . VAL A 1 307 ? -3.950 8.731 -15.724 1.00 97.81 307 VAL A N 1
ATOM 2438 C CA . VAL A 1 307 ? -2.591 8.286 -15.394 1.00 97.81 307 VAL A CA 1
ATOM 2439 C C . VAL A 1 307 ? -1.598 9.323 -15.910 1.00 97.81 307 VAL A C 1
ATOM 2441 O O . VAL A 1 307 ? -1.475 9.521 -17.118 1.00 97.81 307 VAL A O 1
ATOM 2444 N N . ASN A 1 308 ? -0.885 9.992 -15.005 1.00 96.38 308 ASN A N 1
ATOM 2445 C CA . ASN A 1 308 ? 0.152 10.964 -15.351 1.00 96.38 308 ASN A CA 1
ATOM 2446 C C . ASN A 1 308 ? 1.554 10.329 -15.331 1.00 96.38 308 ASN A C 1
ATOM 2448 O O . ASN A 1 308 ? 1.806 9.332 -14.651 1.00 96.38 308 ASN A O 1
ATOM 2452 N N . THR A 1 309 ? 2.502 10.932 -16.043 1.00 96.69 309 THR A N 1
ATOM 2453 C CA . THR A 1 309 ? 3.924 10.593 -15.912 1.00 96.69 309 THR A CA 1
ATOM 2454 C C . THR A 1 309 ? 4.671 11.639 -15.104 1.00 96.69 309 THR A C 1
ATOM 2456 O O . THR A 1 309 ? 4.463 12.835 -15.292 1.00 96.69 309 THR A O 1
ATOM 2459 N N . TYR A 1 310 ? 5.612 11.193 -14.279 1.00 97.06 310 TYR A N 1
ATOM 2460 C CA . TYR A 1 310 ? 6.591 12.054 -13.629 1.00 97.06 310 TYR A CA 1
ATOM 2461 C C . TYR A 1 310 ? 7.977 11.762 -14.204 1.00 97.06 310 TYR A C 1
ATOM 2463 O O . TYR A 1 310 ? 8.557 10.705 -13.948 1.00 97.06 310 TYR A O 1
ATOM 2471 N N . GLU A 1 311 ? 8.480 12.668 -15.042 1.00 96.88 311 GLU A N 1
ATOM 2472 C CA . GLU A 1 311 ? 9.735 12.464 -15.768 1.00 96.88 311 GLU A CA 1
ATOM 2473 C C . GLU A 1 311 ? 10.943 12.843 -14.902 1.00 96.88 311 GLU A C 1
ATOM 2475 O O . GLU A 1 311 ? 11.064 13.974 -14.432 1.00 96.88 311 GLU A O 1
ATOM 2480 N N . ILE A 1 312 ? 11.858 11.891 -14.721 1.00 97.38 312 ILE A N 1
ATOM 2481 C CA . ILE A 1 312 ? 13.155 12.092 -14.067 1.00 97.38 312 ILE A CA 1
ATOM 2482 C C . ILE A 1 312 ? 14.287 12.034 -15.089 1.00 97.38 312 ILE A C 1
ATOM 2484 O O . ILE A 1 312 ? 14.178 11.408 -16.151 1.00 97.38 312 ILE A O 1
ATOM 2488 N N . LYS A 1 313 ? 15.418 12.655 -14.750 1.00 96.81 313 LYS A N 1
ATOM 2489 C CA . LYS A 1 313 ? 16.607 12.613 -15.603 1.00 96.81 313 LYS A CA 1
ATOM 2490 C C . LYS A 1 313 ? 17.185 11.187 -15.661 1.00 96.81 313 LYS A C 1
ATOM 2492 O O . LYS A 1 313 ? 17.148 10.499 -14.640 1.00 96.81 313 LYS A O 1
ATOM 2497 N N . PRO A 1 314 ? 17.749 10.737 -16.797 1.00 95.25 314 PRO A N 1
ATOM 2498 C CA . PRO A 1 314 ? 18.308 9.386 -16.923 1.00 95.25 314 PRO A CA 1
ATOM 2499 C C . PRO A 1 314 ? 19.347 9.028 -15.853 1.00 95.25 314 PRO A C 1
ATOM 2501 O O . PRO A 1 314 ? 19.399 7.892 -15.394 1.00 95.25 314 PRO A O 1
ATOM 2504 N N . GLU A 1 315 ? 20.154 9.991 -15.408 1.00 93.25 315 GLU A N 1
ATOM 2505 C CA . GLU A 1 315 ? 21.159 9.797 -14.360 1.00 93.25 315 GLU A CA 1
ATOM 2506 C C . GLU A 1 315 ? 20.566 9.482 -12.975 1.00 93.25 315 GLU A C 1
ATOM 2508 O O . GLU A 1 315 ? 21.206 8.779 -12.188 1.00 93.25 315 GLU A O 1
ATOM 2513 N N . THR A 1 316 ? 19.337 9.935 -12.697 1.00 95.31 316 THR A N 1
ATOM 2514 C CA . THR A 1 316 ? 18.609 9.646 -11.451 1.00 95.31 316 THR A CA 1
ATOM 2515 C C . THR A 1 316 ? 18.273 8.163 -11.346 1.00 95.31 316 THR A C 1
ATOM 2517 O O . THR A 1 316 ? 18.244 7.622 -10.245 1.00 95.31 316 THR A O 1
ATOM 2520 N N . TRP A 1 317 ? 18.041 7.478 -12.465 1.00 96.31 317 TRP A N 1
ATOM 2521 C CA . TRP A 1 317 ? 17.562 6.102 -12.459 1.00 96.31 317 TRP A CA 1
ATOM 2522 C C . TRP A 1 317 ? 18.695 5.082 -12.588 1.00 96.31 317 TRP A C 1
ATOM 2524 O O . TRP A 1 317 ? 19.475 5.102 -13.539 1.00 96.31 317 TRP A O 1
ATOM 2534 N N . GLN A 1 318 ? 18.768 4.144 -11.642 1.00 95.06 318 GLN A N 1
ATOM 2535 C CA . GLN A 1 318 ? 19.669 2.995 -11.714 1.00 95.06 318 GLN A CA 1
ATOM 2536 C C . GLN A 1 318 ? 18.878 1.699 -11.512 1.00 95.06 318 GLN A C 1
ATOM 2538 O O . GLN A 1 318 ? 18.553 1.314 -10.386 1.00 95.06 318 GLN A O 1
ATOM 2543 N N . ALA A 1 319 ? 18.596 1.006 -12.616 1.00 93.19 319 ALA A N 1
ATOM 2544 C CA . ALA A 1 319 ? 18.093 -0.360 -12.581 1.00 93.19 319 ALA A CA 1
ATOM 2545 C C . ALA A 1 319 ? 19.195 -1.311 -12.098 1.00 93.19 319 ALA A C 1
ATOM 2547 O O . ALA A 1 319 ? 20.323 -1.261 -12.589 1.00 93.19 319 ALA A O 1
ATOM 2548 N N . ILE A 1 320 ? 18.871 -2.176 -11.137 1.00 94.06 320 ILE A N 1
ATOM 2549 C CA . ILE A 1 320 ? 19.765 -3.211 -10.588 1.00 94.06 320 ILE A CA 1
ATOM 2550 C C . ILE A 1 320 ? 19.034 -4.557 -10.456 1.00 94.06 320 ILE A C 1
ATOM 2552 O O . ILE A 1 320 ? 19.291 -5.357 -9.553 1.00 94.06 320 ILE A O 1
ATOM 2556 N N . GLY A 1 321 ? 18.098 -4.801 -11.378 1.00 90.69 321 GLY A N 1
ATOM 2557 C CA . GLY A 1 321 ? 17.207 -5.961 -11.401 1.00 90.69 321 GLY A CA 1
ATOM 2558 C C . GLY A 1 321 ? 17.822 -7.233 -11.986 1.00 90.69 321 GLY A C 1
ATOM 2559 O O . GLY A 1 321 ? 17.246 -8.316 -11.829 1.00 90.69 321 GLY A O 1
ATOM 2560 N N . THR A 1 322 ? 18.998 -7.133 -12.608 1.00 91.88 322 THR A N 1
ATOM 2561 C CA . THR A 1 322 ? 19.808 -8.254 -13.113 1.00 91.88 322 THR A CA 1
ATOM 2562 C C . THR A 1 322 ? 21.208 -8.289 -12.489 1.00 91.88 322 THR A C 1
ATOM 2564 O O . THR A 1 322 ? 21.716 -7.254 -12.048 1.00 91.88 322 THR A O 1
ATOM 2567 N N . PRO A 1 323 ? 21.875 -9.460 -12.455 1.00 94.19 323 PRO A N 1
ATOM 2568 C CA . PRO A 1 323 ? 23.269 -9.560 -12.021 1.00 94.19 323 PRO A CA 1
ATOM 2569 C C . PRO A 1 323 ? 24.218 -8.625 -12.781 1.00 94.19 323 PRO A C 1
ATOM 2571 O O . PRO A 1 323 ? 25.146 -8.076 -12.185 1.00 94.19 323 PRO A O 1
ATOM 2574 N N . GLU A 1 324 ? 24.000 -8.443 -14.081 1.00 93.50 324 GLU A N 1
ATOM 2575 C CA . GLU A 1 324 ? 24.805 -7.601 -14.965 1.00 93.50 324 GLU A CA 1
ATOM 2576 C C . GLU A 1 324 ? 24.654 -6.123 -14.597 1.00 93.50 324 GLU A C 1
ATOM 2578 O O . GLU A 1 324 ? 25.657 -5.450 -14.343 1.00 93.50 324 GLU A O 1
ATOM 2583 N N . GLU A 1 325 ? 23.413 -5.640 -14.489 1.00 93.62 325 GLU A N 1
ATOM 2584 C CA . GLU A 1 325 ? 23.094 -4.275 -14.054 1.00 93.62 325 GLU A CA 1
ATOM 2585 C C . GLU A 1 325 ? 23.637 -3.994 -12.651 1.00 93.62 325 GLU A C 1
ATOM 2587 O O . GLU A 1 325 ? 24.309 -2.989 -12.426 1.00 93.62 325 GLU A O 1
ATOM 2592 N N . TYR A 1 326 ? 23.427 -4.922 -11.716 1.00 95.69 326 TYR A N 1
ATOM 2593 C CA . TYR A 1 326 ? 23.920 -4.807 -10.349 1.00 95.69 326 TYR A CA 1
ATOM 2594 C C . TYR A 1 326 ? 25.455 -4.709 -10.299 1.00 95.69 326 TYR A C 1
ATOM 2596 O O . TYR A 1 326 ? 26.006 -3.820 -9.646 1.00 95.69 326 TYR A O 1
ATOM 2604 N N . LYS A 1 327 ? 26.181 -5.561 -11.037 1.00 95.06 327 LYS A N 1
ATOM 2605 C CA . LYS A 1 327 ? 27.653 -5.488 -11.132 1.00 95.06 327 LYS A CA 1
ATOM 2606 C C . LYS A 1 327 ? 28.120 -4.188 -11.790 1.00 95.06 327 LYS A C 1
ATOM 2608 O O . LYS A 1 327 ? 29.104 -3.597 -11.334 1.00 95.06 327 LYS A O 1
ATOM 2613 N N . ALA A 1 328 ? 27.437 -3.737 -12.842 1.00 94.31 328 ALA A N 1
ATOM 2614 C CA . ALA A 1 328 ? 27.739 -2.479 -13.515 1.00 94.31 328 ALA A CA 1
ATOM 2615 C C . ALA A 1 328 ? 27.550 -1.286 -12.567 1.00 94.31 328 ALA A C 1
ATOM 2617 O O . ALA A 1 328 ? 28.446 -0.446 -12.461 1.00 94.31 328 ALA A O 1
ATOM 2618 N N . PHE A 1 329 ? 26.449 -1.258 -11.814 1.00 95.06 329 PHE A N 1
ATOM 2619 C CA . PHE A 1 329 ? 26.184 -0.251 -10.793 1.00 95.06 329 PHE A CA 1
ATOM 2620 C C . PHE A 1 329 ? 27.273 -0.234 -9.711 1.00 95.06 329 PHE A C 1
ATOM 2622 O O . PHE A 1 329 ? 27.869 0.809 -9.446 1.00 95.06 329 PHE A O 1
ATOM 2629 N N . LEU A 1 330 ? 27.635 -1.394 -9.149 1.00 95.25 330 LEU A N 1
ATOM 2630 C CA . LEU A 1 330 ? 28.702 -1.474 -8.143 1.00 95.25 330 LEU A CA 1
ATOM 2631 C C . LEU A 1 330 ? 30.054 -0.974 -8.672 1.00 95.25 330 LEU A C 1
ATOM 2633 O O . LEU A 1 330 ? 30.837 -0.387 -7.924 1.00 95.25 330 LEU A O 1
ATOM 2637 N N . LYS A 1 331 ? 30.344 -1.177 -9.962 1.00 95.50 331 LYS A N 1
ATOM 2638 C CA . LYS A 1 331 ? 31.545 -0.627 -10.604 1.00 95.50 331 LYS A CA 1
ATOM 2639 C C . LYS A 1 331 ? 31.493 0.900 -10.687 1.00 95.50 331 LYS A C 1
ATOM 2641 O O . LYS A 1 331 ? 32.526 1.528 -10.464 1.00 95.50 331 LYS A O 1
ATOM 2646 N N . LYS A 1 332 ? 30.328 1.490 -10.985 1.00 93.94 332 LYS A N 1
ATOM 2647 C CA . LYS A 1 332 ? 30.135 2.952 -10.986 1.00 93.94 332 LYS A CA 1
ATOM 2648 C C . LYS A 1 332 ? 30.353 3.545 -9.591 1.00 93.94 332 LYS A C 1
ATOM 2650 O O . LYS A 1 332 ? 31.092 4.522 -9.466 1.00 93.94 332 LYS A O 1
ATOM 2655 N N . LEU A 1 333 ? 29.794 2.903 -8.563 1.00 93.50 333 LEU A N 1
ATOM 2656 C CA . LEU A 1 333 ? 29.935 3.313 -7.164 1.00 93.50 333 LEU A CA 1
ATOM 2657 C C . LEU A 1 333 ? 31.400 3.268 -6.700 1.00 93.50 333 LEU A C 1
ATOM 2659 O O . LEU A 1 333 ? 31.919 4.242 -6.170 1.00 93.50 333 LEU A O 1
ATOM 2663 N N . ARG A 1 334 ? 32.121 2.170 -6.977 1.00 93.38 334 ARG A N 1
ATOM 2664 C CA . ARG A 1 334 ? 33.553 2.036 -6.629 1.00 93.38 334 ARG A CA 1
ATOM 2665 C C . ARG A 1 334 ? 34.449 3.072 -7.304 1.00 93.38 334 ARG A C 1
ATOM 2667 O O . ARG A 1 334 ? 35.505 3.393 -6.775 1.00 93.38 334 ARG A O 1
ATOM 2674 N N . LYS A 1 335 ? 34.060 3.547 -8.488 1.00 93.88 335 LYS A N 1
ATOM 2675 C CA . LYS A 1 335 ? 34.788 4.578 -9.234 1.00 93.88 335 LYS A CA 1
ATOM 2676 C C . LYS A 1 335 ? 34.441 6.005 -8.794 1.00 93.88 335 LYS A C 1
ATOM 2678 O O . LYS A 1 335 ? 35.032 6.927 -9.339 1.00 93.88 335 LYS A O 1
ATOM 2683 N N . GLY A 1 336 ? 33.473 6.191 -7.891 1.00 89.06 336 GLY A N 1
ATOM 2684 C CA . GLY A 1 336 ? 32.973 7.517 -7.513 1.00 89.06 336 GLY A CA 1
ATOM 2685 C C . GLY A 1 336 ? 32.223 8.234 -8.640 1.00 89.06 336 GLY A C 1
ATOM 2686 O O . GLY A 1 336 ? 32.069 9.444 -8.606 1.00 89.06 336 GLY A O 1
ATOM 2687 N N . THR A 1 337 ? 31.775 7.505 -9.670 1.00 88.69 337 THR A N 1
ATOM 2688 C CA . THR A 1 337 ? 30.978 8.096 -10.769 1.00 88.69 337 THR A CA 1
ATOM 2689 C C . THR A 1 337 ? 29.505 8.273 -10.405 1.00 88.69 337 THR A C 1
ATOM 2691 O O . THR A 1 337 ? 28.770 8.930 -11.132 1.00 88.69 337 THR A O 1
ATOM 2694 N N . ILE A 1 338 ? 29.081 7.647 -9.306 1.00 88.06 338 ILE A N 1
ATOM 2695 C CA . ILE A 1 338 ? 27.761 7.753 -8.694 1.00 88.06 338 ILE A CA 1
ATOM 2696 C C . ILE A 1 338 ? 27.967 7.767 -7.179 1.00 88.06 338 ILE A C 1
ATOM 2698 O O . ILE A 1 338 ? 28.807 7.016 -6.675 1.00 88.06 338 ILE A O 1
ATOM 2702 N N . GLU A 1 339 ? 27.169 8.569 -6.484 1.00 85.56 339 GLU A N 1
ATOM 2703 C CA . GLU A 1 339 ? 27.078 8.624 -5.024 1.00 85.56 339 GLU A CA 1
ATOM 2704 C C . GLU A 1 339 ? 25.673 8.187 -4.577 1.00 85.56 339 GLU A C 1
ATOM 2706 O O . GLU A 1 339 ? 24.714 8.304 -5.345 1.00 85.56 339 GLU A O 1
ATOM 2711 N N . LEU A 1 340 ? 25.586 7.602 -3.377 1.00 85.31 340 LEU A N 1
ATOM 2712 C CA . LEU A 1 340 ? 24.361 7.051 -2.784 1.00 85.31 340 LEU A CA 1
ATOM 2713 C C . LEU A 1 340 ? 23.757 7.997 -1.753 1.00 85.31 340 LEU A C 1
ATOM 2715 O O . LEU A 1 340 ? 24.552 8.549 -0.956 1.00 85.31 340 LEU A O 1
#